Protein AF-A0A6I3XPP0-F1 (afdb_monomer_lite)

Radius of gyration: 38.53 Å; chains: 1; bounding box: 75×113×124 Å

Foldseek 3Di:
DDDDDDDDDPPDDPPDPPVVVVVVVVVVVPPDPPPPPVPQDADPLPAAKKAFADFQDFFPQFQDDPVRVVVQHRFIFGDDCAWTDRDPDIDGHFPRGKDFAQQAVVCCVPRVDGCPSVCADVRWIWTGGPQWIWIDRDSQWIFTQDSRITTIIGGPPVPPDDPPPCPPPPPDPDDDDDDDDDDDDDDDDDDDDDDDDDPDDDDDDDDDPPPDDDDDDDPPDDDDDDDDD

Organism: NCBI:txid321982

Sequence (229 aa):
MATASLQKSWARRWHAPARLLALAATLFLSLGKPALAGNEFRDRSVIGKWKLVSVLDLASIASLDEEDARTLLGKILTISEAAVQVDEETCGSPEFWAERIVPEPHIQEKLHASAERLRLPNPATMIELGCTDVYVRNPNQLVLLWGGVMFDAIRIVAAARHKQPLSGQKKPPAAKRPAAKAEPGKVQGDGRSSPAKARIRTPGYTGRKNTVPVAGSDRRKIRKNRPSK

pLDDT: mean 74.88, std 21.72, range [38.44, 98.44]

Structure (mmCIF, N/CA/C/O backbone):
data_AF-A0A6I3XPP0-F1
#
_entry.id   AF-A0A6I3XPP0-F1
#
loop_
_atom_site.group_PDB
_atom_site.id
_atom_site.type_symbol
_atom_site.label_atom_id
_atom_site.label_alt_id
_atom_site.label_comp_id
_atom_site.label_asym_id
_atom_site.label_entity_id
_atom_site.label_seq_id
_atom_site.pdbx_PDB_ins_code
_atom_site.Cartn_x
_atom_site.Cartn_y
_atom_site.Cartn_z
_atom_site.occupancy
_atom_site.B_iso_or_equiv
_atom_site.auth_seq_id
_atom_site.auth_comp_id
_atom_site.auth_asym_id
_atom_site.auth_atom_id
_atom_site.pdbx_PDB_model_num
ATOM 1 N N . MET A 1 1 ? 41.762 10.186 -98.795 1.00 38.44 1 MET A N 1
ATOM 2 C CA . MET A 1 1 ? 41.852 11.484 -98.092 1.00 38.44 1 MET A CA 1
ATOM 3 C C . MET A 1 1 ? 40.532 11.710 -97.374 1.00 38.44 1 MET A C 1
ATOM 5 O O . MET A 1 1 ? 39.531 11.533 -98.044 1.00 38.44 1 MET A O 1
ATOM 9 N N . ALA A 1 2 ? 40.596 12.039 -96.071 1.00 42.56 2 ALA A N 1
ATOM 10 C CA . ALA A 1 2 ? 39.635 12.794 -95.237 1.00 42.56 2 ALA A CA 1
ATOM 11 C C . ALA A 1 2 ? 38.128 12.409 -95.284 1.00 42.56 2 ALA A C 1
ATOM 13 O O . ALA A 1 2 ? 37.562 12.253 -96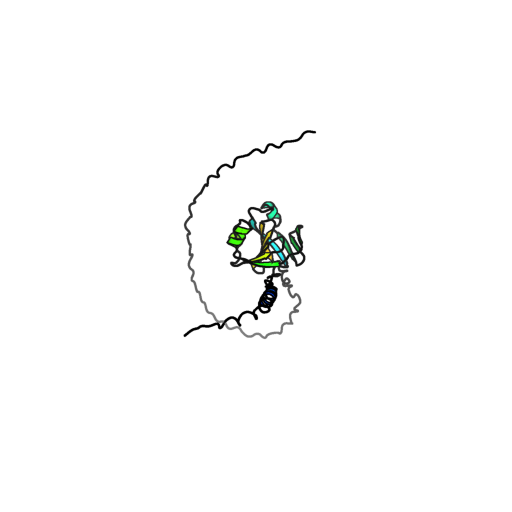.348 1.00 42.56 2 ALA A O 1
ATOM 14 N N . THR A 1 3 ? 37.335 12.294 -94.216 1.00 49.09 3 THR A N 1
ATOM 15 C CA . THR A 1 3 ? 37.434 12.610 -92.779 1.00 49.09 3 THR A CA 1
ATOM 16 C C . THR A 1 3 ? 36.113 12.161 -92.123 1.00 49.09 3 THR A C 1
ATOM 18 O O . THR A 1 3 ? 35.059 12.344 -92.719 1.00 49.09 3 THR A O 1
ATOM 21 N N . ALA A 1 4 ? 36.203 11.622 -90.902 1.00 49.09 4 ALA A N 1
ATOM 22 C CA . ALA A 1 4 ? 35.472 12.036 -89.688 1.00 49.09 4 ALA A CA 1
ATOM 23 C C . ALA A 1 4 ? 33.932 12.261 -89.764 1.00 49.09 4 ALA A C 1
ATOM 25 O O . ALA A 1 4 ? 33.444 13.130 -90.468 1.00 49.09 4 ALA A O 1
ATOM 26 N N . SER A 1 5 ? 33.124 11.423 -89.103 1.00 55.28 5 SER A N 1
ATOM 27 C CA . SER A 1 5 ? 32.631 11.581 -87.714 1.00 55.28 5 SER A CA 1
ATOM 28 C C . SER A 1 5 ? 31.421 12.525 -87.560 1.00 55.28 5 SER A C 1
ATOM 30 O O . SER A 1 5 ? 31.487 13.698 -87.888 1.00 55.28 5 SER A O 1
ATOM 32 N N . LEU A 1 6 ? 30.313 12.010 -87.008 1.00 51.91 6 LEU A N 1
ATOM 33 C CA . LEU A 1 6 ? 29.678 12.503 -85.771 1.00 51.91 6 LEU A CA 1
ATOM 34 C C . LEU A 1 6 ? 28.372 11.732 -85.504 1.00 51.91 6 LEU A C 1
ATOM 36 O O . LEU A 1 6 ? 27.277 12.108 -85.908 1.00 51.91 6 LEU A O 1
ATOM 40 N N . GLN A 1 7 ? 28.503 10.653 -84.741 1.00 57.62 7 GLN A N 1
ATOM 41 C CA . GLN A 1 7 ? 27.425 10.102 -83.929 1.00 57.62 7 GLN A CA 1
ATOM 42 C C . GLN A 1 7 ? 27.305 11.000 -82.690 1.00 57.62 7 GLN A C 1
ATOM 44 O O . GLN A 1 7 ? 28.225 11.023 -81.871 1.00 57.62 7 GLN A O 1
ATOM 49 N N . LYS A 1 8 ? 26.214 11.755 -82.521 1.00 52.34 8 LYS A N 1
ATOM 50 C CA . LYS A 1 8 ? 25.927 12.409 -81.235 1.00 52.34 8 LYS A CA 1
ATOM 51 C C . LYS A 1 8 ? 24.429 12.541 -80.967 1.00 52.34 8 LYS A C 1
ATOM 53 O O . LYS A 1 8 ? 23.652 12.995 -81.795 1.00 52.34 8 LYS A O 1
ATOM 58 N N . SER A 1 9 ? 24.105 12.170 -79.728 1.00 54.62 9 SER A N 1
ATOM 59 C CA . SER A 1 9 ? 22.969 12.603 -78.907 1.00 54.62 9 SER A CA 1
ATOM 60 C C . SER A 1 9 ? 21.555 12.167 -79.300 1.00 54.62 9 SER A C 1
ATOM 62 O O . SER A 1 9 ? 20.760 12.976 -79.758 1.00 54.62 9 SER A O 1
ATOM 64 N N . TRP A 1 10 ? 21.202 10.925 -78.951 1.00 52.16 10 TRP A N 1
ATOM 65 C CA . TRP A 1 10 ? 19.806 10.458 -78.819 1.00 52.16 10 TRP A CA 1
ATOM 66 C C . TRP A 1 10 ? 19.491 9.869 -77.431 1.00 52.16 10 TRP A C 1
ATOM 68 O O . TRP A 1 10 ? 18.570 9.081 -77.264 1.00 52.16 10 TRP A O 1
ATOM 78 N N . ALA A 1 11 ? 20.235 10.258 -76.395 1.00 55.75 11 ALA A N 1
ATOM 79 C CA . ALA A 1 11 ? 19.996 9.778 -75.036 1.00 55.75 11 ALA A CA 1
ATOM 80 C C . ALA A 1 11 ? 20.023 10.949 -74.060 1.00 55.75 11 ALA A C 1
ATOM 82 O O . ALA A 1 11 ? 21.070 11.255 -73.500 1.00 55.75 11 ALA A O 1
ATOM 83 N N . ARG A 1 12 ? 18.893 11.654 -73.920 1.00 55.78 12 ARG A N 1
ATOM 84 C CA . ARG A 1 12 ? 18.562 12.511 -72.763 1.00 55.78 12 ARG A CA 1
ATOM 85 C C . ARG A 1 12 ? 17.173 13.134 -72.953 1.00 55.78 12 ARG A C 1
ATOM 87 O O . ARG A 1 12 ? 17.054 14.312 -73.264 1.00 55.78 12 ARG A O 1
ATOM 94 N N . ARG A 1 13 ? 16.098 12.349 -72.811 1.00 53.06 13 ARG A N 1
ATOM 95 C CA . ARG A 1 13 ? 14.746 12.948 -72.754 1.00 53.06 13 ARG A CA 1
ATOM 96 C C . ARG A 1 13 ? 13.668 12.180 -71.979 1.00 53.06 13 ARG A C 1
ATOM 98 O O . ARG A 1 13 ? 12.517 12.583 -72.022 1.00 53.06 13 ARG A O 1
ATOM 105 N N . TRP A 1 14 ? 14.019 11.122 -71.240 1.00 52.16 14 TRP A N 1
ATOM 106 C CA . TRP A 1 14 ? 13.033 10.200 -70.644 1.00 52.16 14 TRP A CA 1
ATOM 107 C C . TRP A 1 14 ? 13.210 9.962 -69.130 1.00 52.16 14 TRP A C 1
ATOM 109 O O . TRP A 1 14 ? 12.953 8.872 -68.634 1.00 52.16 14 TRP A O 1
ATOM 119 N N . HIS A 1 15 ? 13.634 10.973 -68.361 1.00 50.00 15 HIS A N 1
ATOM 120 C CA . HIS A 1 15 ? 13.782 10.845 -66.896 1.00 50.00 15 HIS A CA 1
ATOM 121 C C . HIS A 1 15 ? 13.151 11.995 -66.093 1.00 50.00 15 HIS A C 1
ATOM 123 O O . HIS A 1 15 ? 13.643 12.331 -65.020 1.00 50.00 15 HIS A O 1
ATOM 129 N N . ALA A 1 16 ? 12.078 12.619 -66.589 1.00 51.25 16 ALA A N 1
ATOM 130 C CA . ALA A 1 16 ? 11.393 13.688 -65.851 1.00 51.25 16 ALA A CA 1
ATOM 131 C C . ALA A 1 16 ? 10.171 13.229 -65.018 1.00 51.25 16 ALA A C 1
ATOM 133 O O . ALA A 1 16 ? 10.065 13.681 -63.881 1.00 51.25 16 ALA A O 1
ATOM 134 N N . PRO A 1 17 ? 9.286 12.305 -65.457 1.00 49.00 17 PRO A N 1
ATOM 135 C CA . PRO A 1 17 ? 8.120 11.954 -64.634 1.00 49.00 17 PRO A CA 1
ATOM 136 C C . PRO A 1 17 ? 8.407 10.889 -63.556 1.00 49.00 17 PRO A C 1
ATOM 138 O O . PRO A 1 17 ? 7.684 10.803 -62.569 1.00 49.00 17 PRO A O 1
ATOM 141 N N . ALA A 1 18 ? 9.486 10.107 -63.685 1.00 48.56 18 ALA A N 1
ATOM 142 C CA . ALA A 1 18 ? 9.778 8.992 -62.772 1.00 48.56 18 ALA A CA 1
ATOM 143 C C . ALA A 1 18 ? 10.313 9.415 -61.387 1.00 48.56 18 ALA A C 1
ATOM 145 O O . ALA A 1 18 ? 10.280 8.624 -60.449 1.00 48.56 18 ALA A O 1
ATOM 146 N N . ARG A 1 19 ? 10.799 10.655 -61.229 1.00 50.44 19 ARG A N 1
ATOM 147 C CA . ARG A 1 19 ? 11.322 11.146 -59.939 1.00 50.44 19 ARG A CA 1
ATOM 148 C C . ARG A 1 19 ? 10.253 11.756 -59.027 1.00 50.44 19 ARG A C 1
ATOM 150 O O . ARG A 1 19 ? 10.458 11.782 -57.820 1.00 50.44 19 ARG A O 1
ATOM 157 N N . LEU A 1 20 ? 9.114 12.193 -59.571 1.00 48.00 20 LEU A N 1
ATOM 158 C CA . LEU A 1 20 ? 8.023 12.774 -58.775 1.00 48.00 20 LEU A CA 1
ATOM 159 C C . LEU A 1 20 ? 7.122 11.711 -58.124 1.00 48.00 20 LEU A C 1
ATOM 161 O O . LEU A 1 20 ? 6.638 11.928 -57.018 1.00 48.00 20 LEU A O 1
ATOM 165 N N . LEU A 1 21 ? 6.972 10.528 -58.730 1.00 49.94 21 LEU A N 1
ATOM 166 C CA . LEU A 1 21 ? 6.225 9.414 -58.121 1.00 49.94 21 LEU A CA 1
ATOM 167 C C . LEU A 1 21 ? 6.979 8.730 -56.965 1.00 49.94 21 LEU A C 1
ATOM 169 O O . LEU A 1 21 ? 6.351 8.213 -56.044 1.00 49.94 21 LEU A O 1
ATOM 173 N N . ALA A 1 22 ? 8.314 8.784 -56.957 1.00 49.59 22 ALA A N 1
ATOM 174 C CA . ALA A 1 22 ? 9.127 8.193 -55.890 1.00 49.59 22 ALA A CA 1
ATOM 175 C C . ALA A 1 22 ? 9.072 8.978 -54.560 1.00 49.59 22 ALA A C 1
ATOM 177 O O . ALA A 1 22 ? 9.313 8.398 -53.507 1.00 49.59 22 ALA A O 1
ATOM 178 N N . LEU A 1 23 ? 8.724 10.272 -54.590 1.00 50.94 23 LEU A N 1
ATOM 179 C CA . LEU A 1 23 ? 8.569 11.104 -53.386 1.00 50.94 23 LEU A CA 1
ATOM 180 C C . LEU A 1 23 ? 7.163 11.027 -52.765 1.00 50.94 23 LEU A C 1
ATOM 182 O O . LEU A 1 23 ? 7.010 11.293 -51.578 1.00 50.94 23 LEU A O 1
ATOM 186 N N . ALA A 1 24 ? 6.140 10.633 -53.531 1.00 51.38 24 ALA A N 1
ATOM 187 C CA . ALA A 1 24 ? 4.783 10.449 -53.006 1.00 51.38 24 ALA A CA 1
ATOM 188 C C . ALA A 1 24 ? 4.600 9.089 -52.303 1.00 51.38 24 ALA A C 1
ATOM 190 O O . ALA A 1 24 ? 3.853 8.987 -51.332 1.00 51.38 24 ALA A O 1
ATOM 191 N N . ALA A 1 25 ? 5.320 8.051 -52.744 1.00 51.22 25 ALA A N 1
ATOM 192 C CA . ALA A 1 25 ? 5.240 6.716 -52.146 1.00 51.22 25 ALA A CA 1
ATOM 193 C C . ALA A 1 25 ? 5.930 6.613 -50.769 1.00 51.22 25 ALA A C 1
ATOM 195 O O . ALA A 1 25 ? 5.549 5.776 -49.954 1.00 51.22 25 ALA A O 1
ATOM 196 N N . THR A 1 26 ? 6.905 7.475 -50.466 1.00 53.00 26 THR A N 1
ATOM 197 C CA . THR A 1 26 ? 7.580 7.499 -49.156 1.00 53.00 26 THR A CA 1
ATOM 198 C C . THR A 1 26 ? 6.791 8.235 -48.073 1.00 53.00 26 THR A C 1
ATOM 200 O O . THR A 1 26 ? 7.041 7.998 -46.893 1.00 53.00 26 THR A O 1
ATOM 203 N N . LEU A 1 27 ? 5.801 9.066 -48.428 1.00 52.41 27 LEU A N 1
ATOM 204 C CA . LEU A 1 27 ? 4.975 9.774 -47.442 1.00 52.41 27 LEU A CA 1
ATOM 205 C C . LEU A 1 27 ? 3.838 8.916 -46.857 1.00 52.41 27 LEU A C 1
ATOM 207 O O . LEU A 1 27 ? 3.329 9.237 -45.789 1.00 52.41 27 LEU A O 1
ATOM 211 N N . PHE A 1 28 ? 3.453 7.818 -47.517 1.00 51.28 28 PHE A N 1
ATOM 212 C CA . PHE A 1 28 ? 2.377 6.939 -47.036 1.00 51.28 28 PHE A CA 1
ATOM 213 C C . PHE A 1 28 ? 2.842 5.832 -46.077 1.00 51.28 28 PHE A C 1
ATOM 215 O O . PHE A 1 28 ? 2.010 5.247 -45.388 1.00 51.28 28 PHE A O 1
ATOM 222 N N . LEU A 1 29 ? 4.151 5.562 -45.965 1.00 51.50 29 LEU A N 1
ATOM 223 C CA . LEU A 1 29 ? 4.677 4.548 -45.035 1.00 51.50 29 LEU A CA 1
ATOM 224 C C . LEU A 1 29 ? 4.952 5.067 -43.609 1.00 51.50 29 LEU A C 1
ATOM 226 O O . LEU A 1 29 ? 5.319 4.278 -42.743 1.00 51.50 29 LEU A O 1
ATOM 230 N N . SER A 1 30 ? 4.762 6.358 -43.324 1.00 52.66 30 SER A N 1
ATOM 231 C CA . SER A 1 30 ? 5.048 6.942 -42.002 1.00 52.66 30 SER A CA 1
ATOM 232 C C . SER A 1 30 ? 3.837 7.055 -41.061 1.00 52.66 30 SER A C 1
ATOM 234 O O . SER A 1 30 ? 4.018 7.441 -39.907 1.00 52.66 30 SER A O 1
ATOM 236 N N . LEU A 1 31 ? 2.621 6.684 -41.492 1.00 58.44 31 LEU A N 1
ATOM 237 C CA . LEU A 1 31 ? 1.405 6.803 -40.662 1.00 58.44 31 LEU A CA 1
ATOM 238 C C . LEU A 1 31 ? 1.034 5.552 -39.847 1.00 58.44 31 LEU A C 1
ATOM 240 O O . 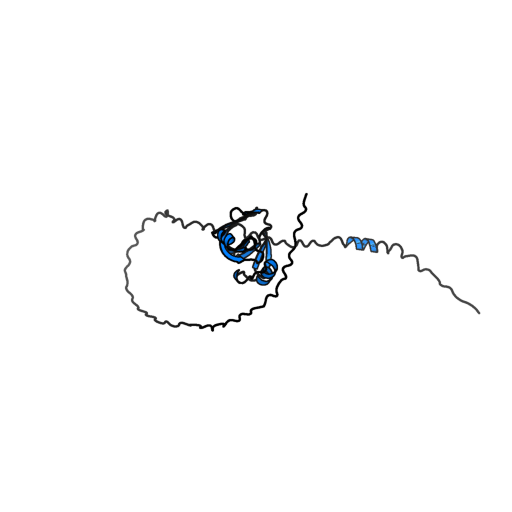LEU A 1 31 ? 0.092 5.594 -39.062 1.00 58.44 31 LEU A O 1
ATOM 244 N N . GLY A 1 32 ? 1.775 4.453 -39.971 1.00 58.56 32 GLY A N 1
ATOM 245 C CA . GLY A 1 32 ? 1.504 3.219 -39.233 1.00 58.56 32 GLY A CA 1
ATOM 246 C C . GLY A 1 32 ? 2.488 2.976 -38.096 1.00 58.56 32 GLY A C 1
ATOM 247 O O . GLY A 1 32 ? 3.167 1.956 -38.118 1.00 58.56 32 GLY A O 1
ATOM 248 N N . LYS A 1 33 ? 2.608 3.875 -37.107 1.00 66.06 33 LYS A N 1
ATOM 249 C CA . LYS A 1 33 ? 3.200 3.449 -35.828 1.00 66.06 33 LYS A CA 1
ATOM 250 C C . LYS A 1 33 ? 2.188 2.491 -35.198 1.00 66.06 33 LYS A C 1
ATOM 252 O O . LYS A 1 33 ? 1.098 2.964 -34.872 1.00 66.06 33 LYS A O 1
ATOM 257 N N . PRO A 1 34 ? 2.476 1.184 -35.038 1.00 60.44 34 PRO A N 1
ATOM 258 C CA . PRO A 1 34 ? 1.626 0.359 -34.205 1.00 60.44 34 PRO A CA 1
ATOM 259 C C . PRO A 1 34 ? 1.661 1.008 -32.826 1.00 60.44 34 PRO A C 1
ATOM 261 O O . PRO A 1 34 ? 2.709 1.063 -32.181 1.00 60.44 34 PRO A O 1
ATOM 264 N N . ALA A 1 35 ? 0.530 1.570 -32.406 1.00 61.66 35 ALA A N 1
ATOM 265 C CA . ALA A 1 35 ? 0.294 1.804 -31.003 1.00 61.66 35 ALA A CA 1
ATOM 266 C C . ALA A 1 35 ? 0.309 0.408 -30.383 1.00 61.66 35 ALA A C 1
ATOM 268 O O . ALA A 1 35 ? -0.692 -0.305 -30.387 1.00 61.66 35 ALA A O 1
ATOM 269 N N . LEU A 1 36 ? 1.488 -0.023 -29.935 1.00 59.00 36 LEU A N 1
ATOM 270 C CA . LEU A 1 36 ? 1.580 -1.003 -28.879 1.00 59.00 36 LEU A CA 1
ATOM 271 C C . LEU A 1 36 ? 0.847 -0.335 -27.724 1.00 59.00 36 LEU A C 1
ATOM 273 O O . LEU A 1 36 ? 1.425 0.466 -26.994 1.00 59.00 36 LEU A O 1
ATOM 277 N N . ALA A 1 37 ? -0.459 -0.585 -27.637 1.00 54.94 37 ALA A N 1
ATOM 278 C CA . ALA A 1 37 ? -1.173 -0.481 -26.390 1.00 54.94 37 ALA A CA 1
ATOM 279 C C . ALA A 1 37 ? -0.409 -1.428 -25.470 1.00 54.94 37 ALA A C 1
ATOM 281 O O . ALA A 1 37 ? -0.591 -2.646 -25.530 1.00 54.94 37 ALA A O 1
ATOM 282 N N . GLY A 1 38 ? 0.569 -0.873 -24.746 1.00 54.94 38 GLY A N 1
ATOM 283 C CA . GLY A 1 38 ? 1.199 -1.554 -23.635 1.00 54.94 38 GLY A CA 1
ATOM 284 C C . GLY A 1 38 ? 0.033 -2.046 -22.813 1.00 54.94 38 GLY A C 1
ATOM 285 O O . GLY A 1 38 ? -0.818 -1.245 -22.437 1.00 54.94 38 GLY A O 1
ATOM 286 N N . ASN A 1 39 ? -0.104 -3.365 -22.728 1.00 56.84 39 ASN A N 1
ATOM 287 C CA . ASN A 1 39 ? -1.247 -3.984 -22.093 1.00 56.84 39 ASN A CA 1
ATOM 288 C C . ASN A 1 39 ? -1.185 -3.532 -20.636 1.00 56.84 39 ASN A C 1
ATOM 290 O O . ASN A 1 39 ? -0.355 -4.035 -19.881 1.00 56.84 39 ASN A O 1
ATOM 294 N N . GLU A 1 40 ? -1.948 -2.486 -20.317 1.00 67.88 40 GLU A N 1
ATOM 295 C CA . GLU A 1 40 ? -1.926 -1.817 -19.031 1.00 67.88 40 GLU A CA 1
ATOM 296 C C . GLU A 1 40 ? -2.305 -2.862 -17.993 1.00 67.88 40 GLU A C 1
ATOM 298 O O . GLU A 1 40 ? -3.469 -3.266 -17.908 1.00 67.88 40 GLU A O 1
ATOM 303 N N . PHE A 1 41 ? -1.316 -3.401 -17.278 1.00 86.56 41 PHE A N 1
ATOM 304 C CA . PHE A 1 41 ? -1.580 -4.485 -16.352 1.00 86.56 41 PHE A CA 1
ATOM 305 C C . PHE A 1 41 ? -2.288 -3.877 -15.150 1.00 86.56 41 PHE A C 1
ATOM 307 O O . PHE A 1 41 ? -1.672 -3.206 -14.329 1.00 86.56 41 PHE A O 1
ATOM 314 N N . ARG A 1 42 ? -3.608 -4.061 -15.085 1.00 92.75 42 ARG A N 1
ATOM 315 C CA . ARG A 1 42 ? -4.423 -3.612 -13.959 1.00 92.75 42 ARG A CA 1
ATOM 316 C C . ARG A 1 42 ? -4.716 -4.776 -13.032 1.00 92.75 42 ARG A C 1
ATOM 318 O O . ARG A 1 42 ? -5.283 -5.779 -13.467 1.00 92.75 42 ARG A O 1
ATOM 325 N N . ASP A 1 43 ? -4.387 -4.630 -11.753 1.00 94.50 43 ASP A N 1
ATOM 326 C CA . ASP A 1 43 ? -4.619 -5.663 -10.743 1.00 94.50 43 ASP A CA 1
ATOM 327 C C . ASP A 1 43 ? -5.607 -5.182 -9.671 1.00 94.50 43 ASP A C 1
ATOM 329 O O . ASP A 1 43 ? -5.299 -4.370 -8.801 1.00 94.50 43 ASP A O 1
ATOM 333 N N . ARG A 1 44 ? -6.827 -5.726 -9.726 1.00 96.31 44 ARG A N 1
ATOM 334 C CA . ARG A 1 44 ? -7.909 -5.439 -8.770 1.00 96.31 44 ARG A CA 1
ATOM 335 C C . ARG A 1 44 ? -7.941 -6.402 -7.580 1.00 96.31 44 ARG A C 1
ATOM 337 O O . ARG A 1 44 ? -8.860 -6.333 -6.763 1.00 96.31 44 ARG A O 1
ATOM 344 N N . SER A 1 45 ? -6.966 -7.302 -7.441 1.00 95.88 45 SER A N 1
ATOM 345 C CA . SER A 1 45 ? -6.929 -8.291 -6.353 1.00 95.88 45 SER A CA 1
ATOM 346 C C . SER A 1 45 ? -6.849 -7.656 -4.961 1.00 95.88 45 SER A C 1
ATOM 348 O O . SER A 1 45 ? -7.245 -8.281 -3.975 1.00 95.88 45 SER A O 1
ATOM 350 N N . VAL A 1 46 ? -6.401 -6.403 -4.862 1.00 97.00 46 VAL A N 1
ATOM 351 C CA . VAL A 1 46 ? -6.296 -5.647 -3.604 1.00 97.00 46 VAL A CA 1
ATOM 352 C C . VAL A 1 46 ? -7.602 -5.015 -3.127 1.00 97.00 46 VAL A C 1
ATOM 354 O O . VAL A 1 46 ? -7.669 -4.560 -1.985 1.00 97.00 46 VAL A O 1
ATOM 357 N N . ILE A 1 47 ? -8.666 -5.047 -3.937 1.00 97.56 47 ILE A N 1
ATOM 358 C CA . ILE A 1 47 ? -9.994 -4.591 -3.516 1.00 97.56 47 ILE A CA 1
ATOM 359 C C . ILE A 1 47 ? -10.453 -5.395 -2.290 1.00 97.56 47 ILE A C 1
ATOM 361 O O . ILE A 1 47 ? -10.333 -6.626 -2.225 1.00 97.56 47 ILE A O 1
ATOM 365 N N . GLY A 1 48 ? -10.970 -4.687 -1.288 1.00 96.88 48 GLY A N 1
ATOM 366 C CA . GLY A 1 48 ? -11.451 -5.268 -0.043 1.00 96.88 48 GLY A CA 1
ATOM 367 C C . GLY A 1 48 ? -11.165 -4.408 1.182 1.00 96.88 48 GLY A C 1
ATOM 368 O O . GLY A 1 48 ? -10.791 -3.240 1.091 1.00 96.88 48 GLY A O 1
ATOM 369 N N . LYS A 1 49 ? -11.367 -5.018 2.351 1.00 97.75 49 LYS A N 1
ATOM 370 C CA . LYS A 1 49 ? -11.099 -4.407 3.653 1.00 97.75 49 LYS A CA 1
ATOM 371 C C . LYS A 1 49 ? -9.855 -5.020 4.276 1.00 97.75 49 LYS A C 1
ATOM 373 O O . LYS A 1 49 ? -9.704 -6.245 4.297 1.00 97.75 49 LYS A O 1
ATOM 378 N N . TRP A 1 50 ? -9.016 -4.167 4.834 1.00 98.25 50 TRP A N 1
ATOM 379 C CA . TRP A 1 50 ? -7.717 -4.513 5.384 1.00 98.25 50 TRP A CA 1
ATOM 380 C C . TRP A 1 50 ? -7.552 -3.842 6.739 1.00 98.25 50 TRP A C 1
ATOM 382 O O . TRP A 1 50 ? -7.892 -2.677 6.904 1.00 98.25 50 TRP A O 1
ATOM 392 N N . LYS A 1 51 ? -7.047 -4.571 7.727 1.00 98.19 51 LYS A N 1
ATOM 393 C CA . LYS A 1 51 ? -6.733 -4.023 9.044 1.00 98.19 51 LYS A CA 1
ATOM 394 C C . LYS A 1 51 ? -5.259 -3.652 9.089 1.00 98.19 51 LYS A C 1
ATOM 396 O O . LYS A 1 51 ? -4.426 -4.517 8.823 1.00 98.19 51 LYS A O 1
ATOM 401 N N . LEU A 1 52 ? -4.949 -2.416 9.463 1.00 98.38 52 LEU A N 1
ATOM 402 C CA . LEU A 1 52 ? -3.570 -1.980 9.692 1.00 98.38 52 LEU A CA 1
ATOM 403 C C . LEU A 1 52 ? -3.078 -2.569 11.019 1.00 98.38 52 LEU A C 1
ATOM 405 O O . LEU A 1 52 ? -3.742 -2.404 12.044 1.00 98.38 52 LEU A O 1
ATOM 409 N N . VAL A 1 53 ? -1.968 -3.310 11.015 1.00 98.06 53 VAL A N 1
ATOM 410 C CA . VAL A 1 53 ? -1.513 -4.068 12.200 1.00 98.06 53 VAL A CA 1
ATOM 411 C C . VAL A 1 53 ? -0.201 -3.575 12.792 1.00 98.06 53 VAL A C 1
ATOM 413 O O . VAL A 1 53 ? -0.026 -3.661 14.005 1.00 98.06 53 VAL A O 1
ATOM 416 N N . SER A 1 54 ? 0.706 -3.042 11.977 1.00 97.94 54 SER A N 1
ATOM 417 C CA . SER A 1 54 ? 1.971 -2.482 12.451 1.00 97.94 54 SER A CA 1
ATOM 418 C C . SER A 1 54 ? 2.543 -1.463 11.471 1.00 97.94 54 SER A C 1
ATOM 420 O O . SER A 1 54 ? 2.252 -1.504 10.277 1.00 97.94 54 SER A O 1
ATOM 422 N N . VAL A 1 55 ? 3.388 -0.572 11.990 1.00 97.50 55 VAL A N 1
ATOM 423 C CA . VAL A 1 55 ? 4.274 0.278 11.188 1.00 97.50 55 VAL A CA 1
ATOM 424 C C . VAL A 1 55 ? 5.554 -0.510 10.916 1.00 97.50 55 VAL A C 1
ATOM 426 O O . VAL A 1 55 ? 6.173 -1.038 11.844 1.00 97.50 55 VAL A O 1
ATOM 429 N N . LEU A 1 56 ? 5.924 -0.641 9.647 1.00 97.00 56 LEU A N 1
ATOM 430 C CA . LEU A 1 56 ? 7.103 -1.390 9.219 1.00 97.00 56 LEU A CA 1
ATOM 431 C C . LEU A 1 56 ? 8.317 -0.480 9.076 1.00 97.00 56 LEU A C 1
ATOM 433 O O . LEU A 1 56 ? 9.394 -0.841 9.559 1.00 97.00 56 LEU A O 1
ATOM 437 N N . ASP A 1 57 ? 8.125 0.667 8.427 1.00 95.12 57 ASP A N 1
ATOM 438 C CA . ASP A 1 57 ? 9.160 1.671 8.201 1.00 95.12 57 ASP A CA 1
ATOM 439 C C . ASP A 1 57 ? 8.544 3.038 7.842 1.00 95.12 57 ASP A C 1
ATOM 441 O O . ASP A 1 57 ? 7.341 3.134 7.569 1.00 95.12 57 ASP A O 1
ATOM 445 N N . LEU A 1 58 ? 9.366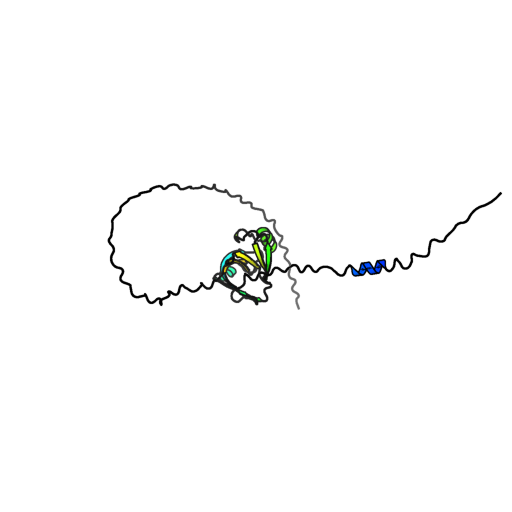 4.087 7.866 1.00 94.56 58 LEU A N 1
ATOM 446 C CA . LEU A 1 58 ? 8.995 5.451 7.486 1.00 94.56 58 LEU A CA 1
ATOM 447 C C . LEU A 1 58 ? 9.925 5.945 6.374 1.00 94.56 58 LEU A C 1
ATOM 449 O O . LEU A 1 58 ? 11.147 5.849 6.483 1.00 94.56 58 LEU A O 1
ATOM 453 N N . ALA A 1 59 ? 9.351 6.521 5.319 1.00 92.25 59 ALA A N 1
ATOM 454 C CA . ALA A 1 59 ? 10.123 7.238 4.315 1.00 92.25 59 ALA A CA 1
ATOM 455 C C . ALA A 1 59 ? 10.779 8.476 4.942 1.00 92.25 59 ALA A C 1
ATOM 457 O O . ALA A 1 59 ? 10.207 9.131 5.815 1.00 92.25 59 ALA A O 1
ATOM 458 N N . SER A 1 60 ? 11.955 8.860 4.448 1.00 87.25 60 SER A N 1
ATOM 459 C CA . SER A 1 60 ? 12.653 10.056 4.947 1.00 87.25 60 SER A CA 1
ATOM 460 C C . SER A 1 60 ? 11.888 11.362 4.687 1.00 87.25 60 SER A C 1
ATOM 462 O O . SER A 1 60 ? 12.117 12.360 5.365 1.00 87.25 60 SER A O 1
ATOM 464 N N . ILE A 1 61 ? 10.971 11.337 3.717 1.00 83.31 61 ILE A N 1
ATOM 465 C CA . ILE A 1 61 ? 10.092 12.441 3.311 1.00 83.31 61 ILE A CA 1
ATOM 466 C C . ILE A 1 61 ? 8.639 12.238 3.774 1.00 83.31 61 ILE A C 1
ATOM 468 O O . ILE A 1 61 ? 7.715 12.783 3.169 1.00 83.31 61 ILE A O 1
ATOM 472 N N . ALA A 1 62 ? 8.414 11.412 4.801 1.00 89.06 62 ALA A N 1
ATOM 473 C CA . ALA A 1 62 ? 7.073 11.149 5.304 1.00 89.06 62 ALA A CA 1
ATOM 474 C C . ALA A 1 62 ? 6.393 12.430 5.808 1.00 89.06 62 ALA A C 1
ATOM 476 O O . ALA A 1 62 ? 7.006 13.270 6.464 1.00 89.06 62 ALA A O 1
ATOM 477 N N . SER A 1 63 ? 5.111 12.575 5.467 1.00 87.94 63 SER A N 1
ATOM 478 C CA . SER A 1 63 ? 4.265 13.667 5.963 1.00 87.94 63 SER A CA 1
ATOM 479 C C . SER A 1 63 ? 3.667 13.341 7.331 1.00 87.94 63 SER A C 1
ATOM 481 O O . SER A 1 63 ? 3.368 14.257 8.087 1.00 87.94 63 SER A O 1
ATOM 483 N N . LEU A 1 64 ? 3.510 12.048 7.635 1.00 90.38 64 LEU A N 1
ATOM 484 C CA . LEU A 1 64 ? 3.126 11.553 8.953 1.00 90.38 64 LEU A CA 1
ATOM 485 C C . LEU A 1 64 ? 4.375 11.220 9.767 1.00 90.38 64 LEU A C 1
ATOM 487 O O . LEU A 1 64 ? 5.309 10.596 9.254 1.00 90.38 64 LEU A O 1
ATOM 491 N N . ASP A 1 65 ? 4.364 11.587 11.044 1.00 93.31 65 ASP A N 1
ATOM 492 C CA . ASP A 1 65 ? 5.354 11.101 11.995 1.00 93.31 65 ASP A CA 1
ATOM 493 C C . ASP A 1 65 ? 4.961 9.728 12.574 1.00 93.31 65 ASP A C 1
ATOM 495 O O . ASP A 1 65 ? 3.917 9.147 12.260 1.00 93.31 65 ASP A O 1
ATOM 499 N N . GLU A 1 66 ? 5.844 9.151 13.392 1.00 93.38 66 GLU A N 1
ATOM 500 C CA . GLU A 1 66 ? 5.611 7.827 13.971 1.00 93.38 66 GLU A CA 1
ATOM 501 C C . GLU A 1 66 ? 4.445 7.817 14.978 1.00 93.38 66 GLU A C 1
ATOM 503 O O . GLU A 1 66 ? 3.778 6.790 15.132 1.00 93.38 66 GLU A O 1
ATOM 508 N N . GLU A 1 67 ? 4.189 8.928 15.671 1.00 95.00 67 GLU A N 1
ATOM 509 C CA . GLU A 1 67 ? 3.119 9.023 16.667 1.00 95.00 67 GLU A CA 1
ATOM 510 C C . GLU A 1 67 ? 1.756 9.043 15.975 1.00 95.00 67 GLU A C 1
ATOM 512 O O . GLU A 1 67 ? 0.905 8.203 16.287 1.00 95.00 67 GLU A O 1
ATOM 517 N N . ASP A 1 68 ? 1.600 9.891 14.959 1.00 95.25 68 ASP A N 1
ATOM 518 C CA . ASP A 1 68 ? 0.412 9.970 14.113 1.00 95.25 68 ASP A CA 1
ATOM 519 C C . ASP A 1 68 ? 0.163 8.642 13.394 1.00 95.25 68 ASP A C 1
ATOM 521 O O . ASP A 1 68 ? -0.950 8.110 13.419 1.00 95.25 68 ASP A O 1
ATOM 525 N N . ALA A 1 69 ? 1.208 8.021 12.839 1.00 96.00 69 ALA A N 1
ATOM 526 C CA . ALA A 1 69 ? 1.097 6.717 12.192 1.00 96.00 69 ALA A CA 1
ATOM 527 C C . ALA A 1 69 ? 0.562 5.631 13.135 1.00 96.00 69 ALA A C 1
ATOM 529 O O . ALA A 1 69 ? -0.241 4.783 12.736 1.00 96.00 69 ALA A O 1
ATOM 530 N N . ARG A 1 70 ? 0.978 5.639 14.407 1.00 97.00 70 ARG A N 1
ATOM 531 C CA . ARG A 1 70 ? 0.503 4.662 15.397 1.00 97.00 70 ARG A CA 1
ATOM 532 C C . ARG A 1 70 ? -0.988 4.810 15.690 1.00 97.00 70 ARG A C 1
ATOM 534 O O . ARG A 1 70 ? -1.621 3.802 16.005 1.00 97.00 70 ARG A O 1
ATOM 541 N N . THR A 1 71 ? -1.567 6.002 15.541 1.00 96.94 71 THR A N 1
ATOM 542 C CA . THR A 1 71 ? -3.017 6.214 15.717 1.00 96.94 71 THR A CA 1
ATOM 543 C C . THR A 1 71 ? -3.858 5.501 14.651 1.00 96.94 71 THR A C 1
ATOM 545 O O . THR A 1 71 ? -5.009 5.140 14.907 1.00 96.94 71 THR A O 1
ATOM 548 N N . LEU A 1 72 ? -3.266 5.220 13.483 1.00 96.94 72 LEU A N 1
ATOM 549 C CA . LEU A 1 72 ? -3.911 4.490 12.389 1.00 96.94 72 LEU A CA 1
ATOM 550 C C . LEU A 1 72 ? -3.915 2.969 12.608 1.00 96.94 72 LEU A C 1
ATOM 552 O O . LEU A 1 72 ? -4.634 2.237 11.922 1.00 96.94 72 LEU A O 1
ATOM 556 N N . LEU A 1 73 ? -3.148 2.450 13.571 1.00 98.06 73 LEU A N 1
ATOM 557 C CA . LEU A 1 73 ? -3.124 1.016 13.845 1.00 98.06 73 LEU A CA 1
ATOM 558 C C . LEU A 1 73 ? -4.481 0.527 14.361 1.00 98.06 73 LEU A C 1
ATOM 560 O O . LEU A 1 73 ? -5.127 1.122 15.219 1.00 98.06 73 LEU A O 1
ATOM 564 N N . GLY A 1 74 ? -4.926 -0.605 13.824 1.00 97.00 74 GLY A N 1
ATOM 565 C CA . GLY A 1 74 ? -6.235 -1.184 14.098 1.00 97.00 74 GLY A CA 1
ATOM 566 C C . GLY A 1 74 ? -7.377 -0.599 13.266 1.00 97.00 74 GLY A C 1
ATOM 567 O O . GLY A 1 74 ? -8.432 -1.239 13.215 1.00 97.00 74 GLY A O 1
ATOM 568 N N . LYS A 1 75 ? -7.171 0.537 12.584 1.00 97.69 75 LYS A N 1
ATOM 569 C CA . LYS A 1 75 ? -8.133 1.108 11.635 1.00 97.69 75 LYS A CA 1
ATOM 570 C C . LYS A 1 75 ? -8.274 0.222 10.398 1.00 97.69 75 LYS A C 1
ATOM 572 O O . LYS A 1 75 ? -7.440 -0.648 10.115 1.00 97.69 75 LYS A O 1
ATOM 577 N N . ILE A 1 76 ? -9.377 0.433 9.682 1.00 97.69 76 ILE A N 1
ATOM 578 C CA . ILE A 1 76 ? -9.704 -0.323 8.478 1.00 97.69 76 ILE A CA 1
ATOM 579 C C . ILE A 1 76 ? -9.392 0.514 7.246 1.00 97.69 76 ILE A C 1
ATOM 581 O O . ILE A 1 76 ? -10.049 1.518 6.991 1.00 97.69 76 ILE A O 1
ATOM 585 N N . LEU A 1 77 ? -8.432 0.036 6.464 1.00 97.94 77 LEU A N 1
ATOM 586 C CA . LEU A 1 77 ? -8.227 0.438 5.083 1.00 97.94 77 LEU A CA 1
ATOM 587 C C . LEU A 1 77 ? -9.307 -0.227 4.220 1.00 97.94 77 LEU A C 1
ATOM 589 O O . LEU A 1 77 ? -9.435 -1.455 4.202 1.00 97.94 77 LEU A O 1
ATOM 593 N N . THR A 1 78 ? -10.066 0.570 3.477 1.00 97.88 78 THR A N 1
ATOM 594 C CA . THR A 1 78 ? -11.016 0.085 2.471 1.00 97.88 78 THR A CA 1
ATOM 595 C C . THR A 1 78 ? -10.519 0.476 1.090 1.00 97.88 78 THR A C 1
ATOM 597 O O . THR A 1 78 ? -10.406 1.658 0.790 1.00 97.88 78 THR A O 1
ATOM 600 N N . ILE A 1 79 ? -10.242 -0.517 0.246 1.00 97.94 79 ILE A N 1
ATOM 601 C CA . ILE A 1 79 ? -9.898 -0.327 -1.166 1.00 97.94 79 ILE A CA 1
ATOM 602 C C . ILE A 1 79 ? -11.107 -0.769 -1.986 1.00 97.94 79 ILE A C 1
ATOM 604 O O . ILE A 1 79 ? -11.542 -1.920 -1.893 1.00 97.94 79 ILE A O 1
ATOM 608 N N . SER A 1 80 ? -11.654 0.139 -2.781 1.00 97.44 80 SER A N 1
ATOM 609 C CA . SER A 1 80 ? -12.794 -0.091 -3.672 1.00 97.44 80 SER A CA 1
ATOM 610 C C . SER A 1 80 ? -12.500 0.473 -5.058 1.00 97.44 80 SER A C 1
ATOM 612 O O . SER A 1 80 ? -11.522 1.187 -5.229 1.00 97.44 80 SER A O 1
ATOM 614 N N . GLU A 1 81 ? -13.352 0.197 -6.045 1.00 96.56 81 GLU A N 1
ATOM 615 C CA . GLU A 1 81 ? -13.188 0.785 -7.385 1.00 96.56 81 GLU A CA 1
ATOM 616 C C . GLU A 1 81 ? -13.348 2.312 -7.398 1.00 96.56 81 GLU A C 1
ATOM 618 O O . GLU A 1 81 ? -12.820 2.972 -8.284 1.00 96.56 81 GLU A O 1
ATOM 623 N N . ALA A 1 82 ? -14.071 2.872 -6.425 1.00 96.81 82 ALA A N 1
ATOM 624 C CA . ALA A 1 82 ? -14.351 4.303 -6.362 1.00 96.81 82 ALA A CA 1
ATOM 625 C C . ALA A 1 82 ? -13.321 5.075 -5.528 1.00 96.81 82 ALA A C 1
ATOM 627 O O . ALA A 1 82 ? -13.032 6.234 -5.826 1.00 96.81 82 ALA A O 1
ATOM 628 N N . ALA A 1 83 ? -12.802 4.452 -4.469 1.00 97.38 83 ALA A N 1
ATOM 629 C CA . ALA A 1 83 ? -11.952 5.124 -3.500 1.00 97.38 83 ALA A CA 1
ATOM 630 C C . ALA A 1 83 ? -11.093 4.164 -2.667 1.00 97.38 83 ALA A C 1
ATOM 632 O O . ALA A 1 83 ? -11.455 3.001 -2.441 1.00 97.38 83 ALA A O 1
ATOM 633 N N . VAL A 1 84 ? -9.999 4.713 -2.148 1.00 97.75 84 VAL A N 1
ATOM 634 C CA . VAL A 1 84 ? -9.176 4.188 -1.061 1.00 97.75 84 VAL A CA 1
ATOM 635 C C . VAL A 1 84 ? -9.427 5.041 0.177 1.00 97.75 84 VAL A C 1
ATOM 637 O O . VAL A 1 84 ? -9.303 6.260 0.119 1.00 97.75 84 VAL A O 1
ATOM 640 N N . GLN A 1 85 ? -9.779 4.416 1.294 1.00 97.50 85 GLN A N 1
ATOM 641 C CA . GLN A 1 85 ? -10.118 5.126 2.525 1.00 97.50 85 GLN A CA 1
ATOM 642 C C . GLN A 1 85 ? -9.394 4.525 3.724 1.00 97.50 85 GLN A C 1
ATOM 644 O O . GLN A 1 85 ? -9.425 3.306 3.916 1.00 97.50 85 GLN A O 1
ATOM 649 N N . VAL A 1 86 ? -8.811 5.386 4.554 1.00 95.81 86 VAL A N 1
ATOM 650 C CA . VAL A 1 86 ? -8.282 5.055 5.879 1.00 95.81 86 VAL A CA 1
ATOM 651 C C . VAL A 1 86 ? -8.892 6.039 6.868 1.00 95.81 86 VAL A C 1
ATOM 653 O O . VAL A 1 86 ? -8.615 7.230 6.816 1.00 95.81 86 VAL A O 1
ATOM 656 N N . ASP A 1 87 ? -9.727 5.534 7.774 1.00 91.75 87 ASP A N 1
ATOM 657 C CA . ASP A 1 87 ? -10.448 6.376 8.738 1.00 91.75 87 ASP A CA 1
ATOM 658 C C . ASP A 1 87 ? -11.289 7.469 8.036 1.00 91.75 87 ASP A C 1
ATOM 660 O O . ASP A 1 87 ? -12.167 7.139 7.232 1.00 91.75 87 ASP A O 1
ATOM 664 N N . GLU A 1 88 ? -11.041 8.749 8.319 1.00 91.81 88 GLU A N 1
ATOM 665 C CA . GLU A 1 88 ? -11.727 9.891 7.695 1.00 91.81 88 GLU A CA 1
ATOM 666 C C . GLU A 1 88 ? -11.069 10.337 6.377 1.00 91.81 88 GLU A C 1
ATOM 668 O O . GLU A 1 88 ? -11.689 11.040 5.576 1.00 91.81 88 GLU A O 1
ATOM 673 N N . GLU A 1 89 ? -9.841 9.893 6.099 1.00 93.38 89 GLU A N 1
ATOM 674 C CA . GLU A 1 89 ? -9.111 10.269 4.894 1.00 93.38 89 GLU A CA 1
ATOM 675 C C . GLU A 1 89 ? -9.530 9.398 3.710 1.00 93.38 89 GLU A C 1
ATOM 677 O O . GLU A 1 89 ? -9.464 8.166 3.747 1.00 93.38 89 GLU A O 1
ATOM 682 N N . THR A 1 90 ? -9.966 10.051 2.634 1.00 95.56 90 THR A N 1
ATOM 683 C CA . THR A 1 90 ? -10.450 9.387 1.423 1.00 95.56 90 THR A CA 1
ATOM 684 C C . THR A 1 90 ? -9.707 9.895 0.201 1.00 95.56 90 THR A C 1
ATOM 686 O O . THR A 1 90 ? -9.590 11.096 -0.031 1.00 95.56 90 THR A O 1
ATOM 689 N N . CYS A 1 91 ? -9.270 8.954 -0.619 1.00 93.31 91 CYS A N 1
ATOM 690 C CA . CYS A 1 91 ? -8.644 9.171 -1.905 1.00 93.31 91 CYS A CA 1
ATOM 691 C C . CYS A 1 91 ? -9.515 8.556 -3.000 1.00 93.31 91 CYS A C 1
ATOM 693 O O . CYS A 1 91 ? -9.810 7.363 -2.971 1.00 93.31 91 CYS A O 1
ATOM 695 N N . GLY A 1 92 ? -9.979 9.380 -3.937 1.00 94.19 92 GLY A N 1
ATOM 696 C CA . GLY A 1 92 ? -10.852 8.939 -5.025 1.00 94.19 92 GLY A CA 1
ATOM 697 C C . GLY A 1 92 ? -10.089 8.391 -6.230 1.00 94.19 92 GLY A C 1
ATOM 698 O O . GLY A 1 92 ? -8.912 8.682 -6.415 1.00 94.19 92 GLY A O 1
ATOM 699 N N . SER A 1 93 ? -10.809 7.659 -7.081 1.00 93.38 93 SER A N 1
ATOM 700 C CA . SER A 1 93 ? -10.381 7.252 -8.430 1.00 93.38 93 SER A CA 1
ATOM 701 C C . SER A 1 93 ? -9.087 6.417 -8.501 1.00 93.38 93 SER A C 1
ATOM 703 O O . SER A 1 93 ? -8.156 6.802 -9.207 1.00 93.38 93 SER A O 1
ATOM 705 N N . PRO A 1 94 ? -9.011 5.256 -7.823 1.00 95.69 94 PRO A N 1
ATOM 706 C CA . PRO A 1 94 ? -7.850 4.376 -7.926 1.00 95.69 94 PRO A CA 1
ATOM 707 C C . PRO A 1 94 ? -7.679 3.795 -9.338 1.00 95.69 94 PRO A C 1
ATOM 709 O O . PRO A 1 94 ? -8.620 3.269 -9.936 1.00 95.69 94 PRO A O 1
ATOM 712 N N . GLU A 1 95 ? -6.452 3.847 -9.858 1.00 94.50 95 GLU A N 1
ATOM 713 C CA . GLU A 1 95 ? -6.134 3.412 -11.228 1.00 94.50 95 GLU A CA 1
ATOM 714 C C . GLU A 1 95 ? -5.870 1.902 -11.339 1.00 94.50 95 GLU A C 1
ATOM 716 O O . GLU A 1 95 ? -6.149 1.293 -12.380 1.00 94.50 95 GLU A O 1
ATOM 721 N N . PHE A 1 96 ? -5.405 1.292 -10.241 1.00 96.44 96 PHE A N 1
ATOM 722 C CA . PHE A 1 96 ? -5.004 -0.115 -10.135 1.00 96.44 96 PHE A CA 1
ATOM 723 C C . PHE A 1 96 ? -3.882 -0.511 -11.099 1.00 96.44 96 PHE A C 1
ATOM 725 O O . PHE A 1 96 ? -3.817 -1.674 -11.500 1.00 96.44 96 PHE A O 1
ATOM 732 N N . TRP A 1 97 ? -3.011 0.427 -11.480 1.00 96.12 97 TRP A N 1
ATOM 733 C CA . TRP A 1 97 ? -1.836 0.121 -12.292 1.00 96.12 97 TRP A CA 1
ATOM 734 C C . TRP A 1 97 ? -0.910 -0.814 -11.524 1.00 96.12 97 TRP A C 1
ATOM 736 O O . TRP A 1 97 ? -0.596 -0.543 -10.371 1.00 96.12 97 TRP A O 1
ATOM 746 N N . ALA A 1 98 ? -0.490 -1.918 -12.130 1.00 96.62 98 ALA A N 1
ATOM 747 C CA . ALA A 1 98 ? 0.290 -2.936 -11.454 1.00 96.62 98 ALA A CA 1
ATOM 748 C C . ALA A 1 98 ? 1.595 -3.244 -12.192 1.00 96.62 98 ALA A C 1
ATOM 750 O O . ALA A 1 98 ? 1.636 -3.411 -13.410 1.00 96.62 98 ALA A O 1
ATOM 751 N N . GLU A 1 99 ? 2.669 -3.381 -11.420 1.00 96.06 99 GLU A N 1
ATOM 752 C CA . GLU A 1 99 ? 4.016 -3.618 -11.926 1.00 96.06 99 GLU A CA 1
ATOM 753 C C . GLU A 1 99 ? 4.755 -4.655 -11.071 1.00 96.06 99 GLU A C 1
ATOM 755 O O . GLU A 1 99 ? 4.552 -4.770 -9.859 1.00 96.06 99 GLU A O 1
ATOM 760 N N . ARG A 1 100 ? 5.632 -5.438 -11.708 1.00 97.06 100 ARG A N 1
ATOM 761 C CA . ARG A 1 100 ? 6.539 -6.366 -11.024 1.00 97.06 100 ARG A CA 1
ATOM 762 C C . ARG A 1 100 ? 7.868 -5.665 -10.778 1.00 97.06 100 ARG A C 1
ATOM 764 O O . ARG A 1 100 ? 8.607 -5.417 -11.724 1.00 97.06 100 ARG A O 1
ATOM 771 N N . ILE A 1 101 ? 8.184 -5.403 -9.515 1.00 97.06 101 ILE A N 1
ATOM 772 C CA . ILE A 1 101 ? 9.367 -4.639 -9.108 1.00 97.06 101 ILE A CA 1
ATOM 773 C C . ILE A 1 101 ? 10.322 -5.484 -8.264 1.00 97.06 101 ILE A C 1
ATOM 775 O O . ILE A 1 101 ? 9.925 -6.451 -7.606 1.00 97.06 101 ILE A O 1
ATOM 779 N N . VAL A 1 102 ? 11.602 -5.110 -8.271 1.00 97.88 102 VAL A N 1
ATOM 780 C CA . VAL A 1 102 ? 12.594 -5.614 -7.312 1.00 97.88 102 VAL A CA 1
ATOM 781 C C . VAL A 1 102 ? 12.553 -4.687 -6.087 1.00 97.88 102 VAL A C 1
ATOM 783 O O . VAL A 1 102 ? 12.847 -3.503 -6.249 1.00 97.88 102 VAL A O 1
ATOM 786 N N . PRO A 1 103 ? 12.183 -5.167 -4.880 1.00 97.38 103 PRO A N 1
ATOM 787 C CA . PRO A 1 103 ? 11.829 -4.287 -3.760 1.00 97.38 103 PRO A CA 1
ATOM 788 C C . PRO A 1 103 ? 12.907 -3.294 -3.318 1.00 97.38 103 PRO A C 1
ATOM 790 O O . PRO A 1 103 ? 12.622 -2.105 -3.235 1.00 97.38 103 PRO A O 1
ATOM 793 N N . GLU A 1 104 ? 14.126 -3.765 -3.037 1.00 97.25 104 GLU A N 1
ATOM 794 C CA . GLU A 1 104 ? 15.178 -2.921 -2.447 1.00 97.25 104 GLU A CA 1
ATOM 795 C C . GLU A 1 104 ? 15.524 -1.690 -3.305 1.00 97.25 104 GLU A C 1
ATOM 797 O O . GLU A 1 104 ? 15.354 -0.581 -2.800 1.00 97.25 104 GLU A O 1
ATOM 802 N N . PRO A 1 105 ? 15.929 -1.823 -4.589 1.00 97.31 105 PRO A N 1
ATOM 803 C CA . PRO A 1 105 ? 16.250 -0.652 -5.401 1.00 97.31 105 PRO A CA 1
ATOM 804 C C . PRO A 1 105 ? 15.034 0.262 -5.587 1.00 97.31 105 PRO A C 1
ATOM 806 O O . PRO A 1 105 ? 15.161 1.474 -5.464 1.00 97.31 105 PRO A O 1
ATOM 809 N N . HIS A 1 106 ? 13.839 -0.303 -5.786 1.00 96.50 106 HIS A N 1
ATOM 810 C CA . HIS A 1 106 ? 12.629 0.487 -5.999 1.00 96.50 106 HIS A CA 1
ATOM 811 C C . HIS A 1 106 ? 12.272 1.357 -4.781 1.00 96.50 106 HIS A C 1
ATOM 813 O O . HIS A 1 106 ? 12.013 2.552 -4.914 1.00 96.50 106 HIS A O 1
ATOM 819 N N . ILE A 1 107 ? 12.283 0.776 -3.579 1.00 95.81 107 ILE A N 1
ATOM 820 C CA . ILE A 1 107 ? 11.946 1.488 -2.338 1.00 95.81 107 ILE A CA 1
ATOM 821 C C . ILE A 1 107 ? 13.036 2.497 -1.971 1.00 95.81 107 ILE A C 1
ATOM 823 O O . ILE A 1 107 ? 12.725 3.606 -1.531 1.00 95.81 107 ILE A O 1
ATOM 827 N N . GLN A 1 108 ? 14.304 2.156 -2.195 1.00 95.44 108 GLN A N 1
ATOM 828 C CA . GLN A 1 108 ? 15.412 3.071 -1.956 1.00 95.44 108 GLN A CA 1
ATOM 829 C C . GLN A 1 108 ? 15.355 4.297 -2.880 1.00 95.44 108 GLN A C 1
ATOM 831 O O . GLN A 1 108 ? 15.577 5.422 -2.426 1.00 95.44 108 GLN A O 1
ATOM 836 N N . GLU A 1 109 ? 15.042 4.099 -4.160 1.00 95.00 109 GLU A N 1
ATOM 837 C CA . GLU A 1 109 ? 14.937 5.176 -5.146 1.00 95.00 109 GLU A CA 1
ATOM 838 C C . GLU A 1 109 ? 13.704 6.052 -4.911 1.00 95.00 109 GLU A C 1
ATOM 840 O O . 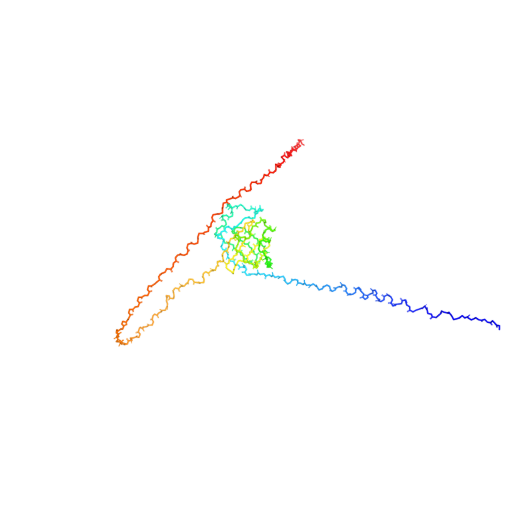GLU A 1 109 ? 13.825 7.276 -4.884 1.00 95.00 109 GLU A O 1
ATOM 845 N N . LYS A 1 110 ? 12.528 5.443 -4.702 1.00 92.88 110 LYS A N 1
ATOM 846 C CA . LYS A 1 110 ? 11.252 6.167 -4.583 1.00 92.88 110 LYS A CA 1
ATOM 847 C C . LYS A 1 110 ? 11.063 6.822 -3.213 1.00 92.88 110 LYS A C 1
ATOM 849 O O . LYS A 1 110 ? 10.469 7.892 -3.127 1.00 92.88 110 LYS A O 1
ATOM 854 N N . LEU A 1 111 ? 11.530 6.178 -2.140 1.00 92.31 111 LEU A N 1
ATOM 855 C CA . LEU A 1 111 ? 11.162 6.522 -0.756 1.00 92.31 111 LEU A CA 1
ATOM 856 C C . LEU A 1 111 ? 12.370 6.767 0.154 1.00 92.31 111 LEU A C 1
ATOM 858 O O . LEU A 1 111 ? 12.189 7.160 1.308 1.00 92.31 111 LEU A O 1
ATOM 862 N N . HIS A 1 112 ? 13.592 6.544 -0.345 1.00 93.75 112 HIS A N 1
ATOM 863 C CA . HIS A 1 112 ? 14.831 6.651 0.433 1.00 93.75 112 HIS A CA 1
ATOM 864 C C . HIS A 1 112 ? 14.794 5.828 1.733 1.00 93.75 112 HIS A C 1
ATOM 866 O O . HIS A 1 112 ? 15.325 6.247 2.761 1.00 93.75 112 HIS A O 1
ATOM 872 N N . ALA A 1 113 ? 14.154 4.659 1.669 1.00 91.69 113 ALA A N 1
ATOM 873 C CA . ALA A 1 113 ? 13.998 3.700 2.760 1.00 91.69 113 ALA A CA 1
ATOM 874 C C . ALA A 1 113 ? 14.555 2.323 2.351 1.00 91.69 113 ALA A C 1
ATOM 876 O O . ALA A 1 113 ? 14.983 2.146 1.209 1.00 91.69 113 ALA A O 1
ATOM 877 N N . SER A 1 114 ? 14.553 1.346 3.264 1.00 93.00 114 SER A N 1
ATOM 878 C CA . SER A 1 114 ? 14.972 -0.032 2.961 1.00 93.00 114 SER A CA 1
ATOM 879 C C . SER A 1 114 ? 13.772 -0.968 2.830 1.00 93.00 114 SER A C 1
ATOM 881 O O . SER A 1 114 ? 12.784 -0.847 3.556 1.00 93.00 114 SER A O 1
ATOM 883 N N . ALA A 1 115 ? 13.857 -1.956 1.936 1.00 95.12 115 ALA A N 1
ATOM 884 C CA . ALA A 1 115 ? 12.820 -2.975 1.798 1.00 95.12 115 ALA A CA 1
ATOM 885 C C . ALA A 1 115 ? 12.990 -4.143 2.786 1.00 95.12 115 ALA A C 1
ATOM 887 O O . ALA A 1 115 ? 12.075 -4.963 2.920 1.00 95.12 115 ALA A O 1
ATOM 888 N N . GLU A 1 116 ? 14.116 -4.226 3.505 1.00 93.75 116 GLU A N 1
ATOM 889 C CA . GLU A 1 116 ? 14.464 -5.360 4.375 1.00 93.75 116 GLU A CA 1
ATOM 890 C C . GLU A 1 116 ? 13.362 -5.656 5.408 1.00 93.75 116 GLU A C 1
ATOM 892 O O . GLU A 1 116 ? 12.939 -6.802 5.598 1.00 93.75 116 GLU A O 1
ATOM 897 N N . ARG A 1 117 ? 12.817 -4.606 6.033 1.00 93.38 117 ARG A N 1
ATOM 898 C CA . ARG A 1 117 ? 11.762 -4.727 7.053 1.00 93.38 117 ARG A CA 1
ATOM 899 C C . ARG A 1 117 ? 10.386 -5.027 6.462 1.00 93.38 117 ARG A C 1
ATOM 901 O O . ARG A 1 117 ? 9.513 -5.522 7.177 1.00 93.38 117 ARG A O 1
ATOM 908 N N . LEU A 1 118 ? 10.195 -4.783 5.165 1.00 96.00 118 LEU A N 1
ATOM 909 C CA . LEU A 1 118 ? 8.912 -4.957 4.488 1.00 96.00 118 LEU A CA 1
ATOM 910 C C . LEU A 1 118 ? 8.633 -6.409 4.101 1.00 96.00 118 LEU A C 1
ATOM 912 O O . LEU A 1 118 ? 7.492 -6.727 3.761 1.00 96.00 118 LEU A O 1
ATOM 916 N N . ARG A 1 119 ? 9.634 -7.301 4.168 1.00 96.06 119 ARG A N 1
ATOM 917 C CA . ARG A 1 119 ? 9.491 -8.749 3.907 1.00 96.06 119 ARG A CA 1
ATOM 918 C C . ARG A 1 119 ? 8.705 -9.048 2.622 1.00 96.06 119 ARG A C 1
ATOM 920 O O . ARG A 1 119 ? 7.847 -9.932 2.605 1.00 96.06 119 ARG A O 1
ATOM 927 N N . LEU A 1 120 ? 8.941 -8.256 1.578 1.00 97.38 120 LEU A N 1
ATOM 928 C CA . LEU A 1 120 ? 8.288 -8.416 0.283 1.00 97.38 120 LEU A CA 1
ATOM 929 C C . LEU A 1 120 ? 8.922 -9.589 -0.486 1.00 97.38 120 LEU A C 1
ATOM 931 O O . LEU A 1 120 ? 10.125 -9.826 -0.348 1.00 97.38 120 LEU A O 1
ATOM 935 N N . PRO A 1 121 ? 8.147 -10.338 -1.293 1.00 97.44 121 PRO A N 1
ATOM 936 C CA . PRO A 1 121 ? 8.719 -11.316 -2.213 1.00 97.44 121 PRO A CA 1
ATOM 937 C C . PRO A 1 121 ? 9.598 -10.619 -3.262 1.00 97.44 121 PRO A C 1
ATOM 939 O O . PRO A 1 121 ? 9.425 -9.436 -3.538 1.00 97.44 121 PRO A O 1
ATOM 942 N N . ASN A 1 122 ? 10.533 -11.350 -3.870 1.00 96.62 122 ASN A N 1
ATOM 943 C CA . ASN A 1 122 ? 11.363 -10.830 -4.957 1.00 96.62 122 ASN A CA 1
ATOM 944 C C . ASN A 1 122 ? 11.181 -11.698 -6.221 1.00 96.62 122 ASN A C 1
ATOM 946 O O . ASN A 1 122 ? 11.620 -12.851 -6.204 1.00 96.62 122 ASN A O 1
ATOM 950 N N . PRO A 1 123 ? 10.536 -11.193 -7.295 1.00 96.62 123 PRO A N 1
ATOM 951 C CA . PRO A 1 123 ? 9.947 -9.852 -7.435 1.00 96.62 123 PRO A CA 1
ATOM 952 C C . PRO A 1 123 ? 8.630 -9.683 -6.653 1.00 96.62 123 PRO A C 1
ATOM 954 O O . PRO A 1 123 ? 7.892 -10.651 -6.441 1.00 96.62 123 PRO A O 1
ATOM 957 N N . ALA A 1 124 ? 8.314 -8.441 -6.280 1.00 97.44 124 ALA A N 1
ATOM 958 C CA . ALA A 1 124 ? 7.037 -8.056 -5.678 1.00 97.44 124 ALA A CA 1
ATOM 959 C C . ALA A 1 124 ? 6.090 -7.470 -6.727 1.00 97.44 124 ALA A C 1
ATOM 961 O O . ALA A 1 124 ? 6.531 -6.929 -7.736 1.00 97.44 124 ALA A O 1
ATOM 962 N N . THR A 1 125 ? 4.784 -7.564 -6.478 1.00 98.00 125 THR A N 1
ATOM 963 C CA . THR A 1 125 ? 3.784 -6.818 -7.251 1.00 98.00 125 THR A CA 1
ATOM 964 C C . THR A 1 125 ? 3.477 -5.521 -6.509 1.00 98.00 125 THR A C 1
ATOM 966 O O . THR A 1 125 ? 2.982 -5.572 -5.381 1.00 98.00 125 THR A O 1
ATOM 969 N N . MET A 1 126 ? 3.786 -4.384 -7.124 1.00 97.69 126 MET A N 1
ATOM 970 C CA . MET A 1 126 ? 3.335 -3.060 -6.700 1.00 97.69 126 MET A CA 1
ATOM 971 C C . MET A 1 126 ? 2.046 -2.726 -7.447 1.00 97.69 126 MET A C 1
ATOM 973 O O . MET A 1 126 ? 1.932 -3.048 -8.629 1.00 97.69 126 MET A O 1
ATOM 977 N N . ILE A 1 127 ? 1.087 -2.106 -6.766 1.00 97.81 127 ILE A N 1
ATOM 978 C CA . ILE A 1 127 ? -0.152 -1.613 -7.362 1.00 97.81 127 ILE A CA 1
ATOM 979 C C . ILE A 1 127 ? -0.335 -0.155 -6.946 1.00 97.81 127 ILE A C 1
ATOM 981 O O . ILE A 1 127 ? -0.438 0.144 -5.755 1.00 97.81 127 ILE A O 1
ATOM 985 N N . GLU A 1 128 ? -0.384 0.737 -7.926 1.00 96.62 128 GLU A N 1
ATOM 986 C CA . GLU A 1 128 ? -0.629 2.163 -7.742 1.00 96.62 128 GLU A CA 1
ATOM 987 C C . GLU A 1 128 ? -2.137 2.420 -7.684 1.00 96.62 128 GLU A C 1
ATOM 989 O O . GLU A 1 128 ? -2.916 2.020 -8.559 1.00 96.62 128 GLU A O 1
ATOM 994 N N . LEU A 1 129 ? -2.566 3.092 -6.620 1.00 96.75 129 LEU A N 1
ATOM 995 C CA . LEU A 1 129 ? -3.961 3.449 -6.365 1.00 96.75 129 LEU A CA 1
ATOM 996 C C . LEU A 1 129 ? -4.196 4.961 -6.528 1.00 96.75 129 LEU A C 1
ATOM 998 O O . LEU A 1 129 ? -5.174 5.494 -6.010 1.00 96.75 129 LEU A O 1
ATOM 1002 N N . GLY A 1 130 ? -3.294 5.655 -7.230 1.00 92.81 130 GLY A N 1
ATOM 1003 C CA . GLY A 1 130 ? -3.339 7.096 -7.494 1.00 92.81 130 GLY A CA 1
ATOM 1004 C C . GLY A 1 130 ? -2.639 7.926 -6.415 1.00 92.81 130 GLY A C 1
ATOM 1005 O O . GLY A 1 130 ? -1.603 8.529 -6.663 1.00 92.81 130 GLY A O 1
ATOM 1006 N N . CYS A 1 131 ? -3.178 7.951 -5.197 1.00 92.38 131 CYS A N 1
ATOM 1007 C CA . CYS A 1 131 ? -2.598 8.703 -4.068 1.00 92.38 131 CYS A CA 1
ATOM 1008 C C . CYS A 1 131 ? -1.633 7.889 -3.194 1.00 92.38 131 CYS A C 1
ATOM 1010 O O . CYS A 1 131 ? -0.994 8.431 -2.295 1.00 92.38 131 CYS A O 1
ATOM 1012 N N . THR A 1 132 ? -1.607 6.574 -3.382 1.00 95.75 132 THR A N 1
ATOM 1013 C CA . THR A 1 132 ? -0.892 5.628 -2.530 1.00 95.75 132 THR A CA 1
ATOM 1014 C C . THR A 1 132 ? -0.505 4.409 -3.348 1.00 95.75 132 THR A C 1
ATOM 1016 O O . THR A 1 132 ? -1.159 4.084 -4.344 1.00 95.75 132 THR A O 1
ATOM 1019 N N . ASP A 1 133 ? 0.522 3.712 -2.878 1.00 97.19 133 ASP A N 1
ATOM 1020 C CA . ASP A 1 133 ? 0.956 2.443 -3.434 1.00 97.19 133 ASP A CA 1
ATOM 1021 C C . ASP A 1 133 ? 0.695 1.323 -2.433 1.00 97.19 133 ASP A C 1
ATOM 1023 O O . ASP A 1 133 ? 0.865 1.482 -1.217 1.00 97.19 133 ASP A O 1
ATOM 1027 N N . VAL A 1 134 ? 0.348 0.151 -2.953 1.00 98.06 134 VAL A N 1
ATOM 1028 C CA . VAL A 1 134 ? 0.312 -1.084 -2.174 1.00 98.06 134 VAL A CA 1
ATOM 1029 C C . VAL A 1 134 ? 1.256 -2.114 -2.772 1.00 98.06 134 VAL A C 1
ATOM 1031 O O . VAL A 1 134 ? 1.312 -2.314 -3.982 1.00 98.06 134 VAL A O 1
ATOM 1034 N N . TYR A 1 135 ? 1.980 -2.818 -1.911 1.00 98.25 135 TYR A N 1
ATOM 1035 C CA . TYR A 1 135 ? 2.861 -3.912 -2.301 1.00 98.25 135 TYR A CA 1
ATOM 1036 C C . TYR A 1 135 ? 2.269 -5.231 -1.818 1.00 98.25 135 TYR A C 1
ATOM 1038 O O . TYR A 1 135 ? 1.990 -5.417 -0.628 1.00 98.25 135 TYR A O 1
ATOM 1046 N N . VAL A 1 136 ? 2.078 -6.173 -2.738 1.00 98.00 136 VAL A N 1
ATOM 1047 C CA . VAL A 1 136 ? 1.481 -7.471 -2.427 1.00 98.00 136 VAL A CA 1
ATOM 1048 C C . VAL A 1 136 ? 2.527 -8.382 -1.795 1.00 98.00 136 VAL A C 1
ATOM 1050 O O . VAL A 1 136 ? 3.446 -8.854 -2.467 1.00 98.00 136 VAL A O 1
ATOM 1053 N N . ARG A 1 137 ? 2.366 -8.678 -0.498 1.00 96.62 137 ARG A N 1
ATOM 1054 C CA . ARG A 1 137 ? 3.188 -9.680 0.196 1.00 96.62 137 ARG A CA 1
ATOM 1055 C C . ARG A 1 137 ? 2.639 -11.087 -0.047 1.00 96.62 137 ARG A C 1
ATOM 1057 O O . ARG A 1 137 ? 3.396 -12.005 -0.348 1.00 96.62 137 ARG A O 1
ATOM 1064 N N . ASN A 1 138 ? 1.324 -11.256 0.087 1.00 96.62 138 ASN A N 1
ATOM 1065 C CA . ASN A 1 138 ? 0.566 -12.465 -0.255 1.00 96.62 138 ASN A CA 1
ATOM 1066 C C . ASN A 1 138 ? -0.938 -12.110 -0.408 1.00 96.62 138 ASN A C 1
ATOM 1068 O O . ASN A 1 138 ? -1.320 -10.980 -0.111 1.00 96.62 138 ASN A O 1
ATOM 1072 N N . PRO A 1 139 ? -1.833 -13.030 -0.829 1.00 95.44 139 PRO A N 1
ATOM 1073 C CA . PRO A 1 139 ? -3.244 -12.694 -1.089 1.00 95.44 139 PRO A CA 1
ATOM 1074 C C . PRO A 1 139 ? -4.030 -12.100 0.098 1.00 95.44 139 PRO A C 1
ATOM 1076 O O . PRO A 1 139 ? -5.058 -11.443 -0.102 1.00 95.44 139 PRO A O 1
ATOM 1079 N N . ASN A 1 140 ? -3.558 -12.325 1.331 1.00 97.25 140 ASN A N 1
ATOM 1080 C CA . ASN A 1 140 ? -4.192 -11.870 2.570 1.00 97.25 140 ASN A CA 1
ATOM 1081 C C . ASN A 1 140 ? -3.361 -10.824 3.325 1.00 97.25 140 ASN A C 1
ATOM 1083 O O . ASN A 1 140 ? -3.735 -10.458 4.439 1.00 97.25 140 ASN A O 1
ATOM 1087 N N . GLN A 1 141 ? -2.258 -10.343 2.749 1.00 98.06 141 GLN A N 1
ATOM 1088 C CA . GLN A 1 141 ? -1.372 -9.390 3.405 1.00 98.06 141 GLN A CA 1
ATOM 1089 C C . GLN A 1 141 ? -0.710 -8.444 2.403 1.00 98.06 141 GLN A C 1
ATOM 1091 O O . GLN A 1 141 ? -0.105 -8.880 1.419 1.00 98.06 141 GLN 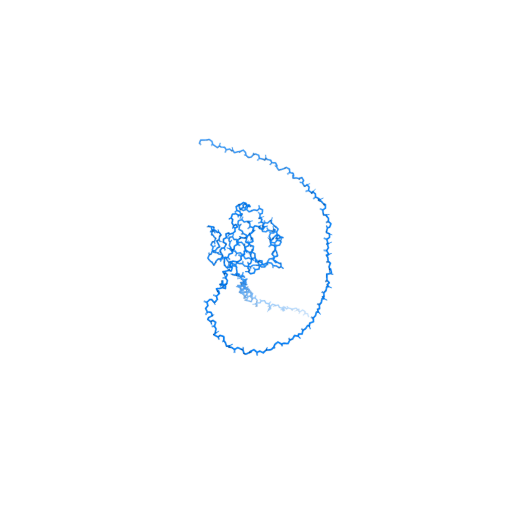A O 1
ATOM 1096 N N . LEU A 1 142 ? -0.780 -7.152 2.697 1.00 98.12 142 LEU A N 1
ATOM 1097 C CA . LEU A 1 142 ? -0.204 -6.077 1.898 1.00 98.12 142 LEU A CA 1
ATOM 1098 C C . LEU A 1 142 ? 0.734 -5.227 2.747 1.00 98.12 142 LEU A C 1
ATOM 1100 O O . LEU A 1 142 ? 0.626 -5.196 3.973 1.00 98.12 142 LEU A O 1
ATOM 1104 N N . VAL A 1 143 ? 1.608 -4.495 2.067 1.00 98.38 143 VAL A N 1
ATOM 1105 C CA . VAL A 1 143 ? 2.271 -3.319 2.625 1.00 98.38 143 VAL A CA 1
ATOM 1106 C C . VAL A 1 143 ? 1.649 -2.078 1.985 1.00 98.38 143 VAL A C 1
ATOM 1108 O O . VAL A 1 143 ? 1.721 -1.934 0.769 1.00 98.38 143 VAL A O 1
ATOM 1111 N N . LEU A 1 144 ? 1.013 -1.217 2.781 1.00 98.19 144 LEU A N 1
ATOM 1112 C CA . LEU A 1 144 ? 0.403 0.047 2.337 1.00 98.19 144 LEU A CA 1
ATOM 1113 C C . LEU A 1 144 ? 1.385 1.202 2.553 1.00 98.19 144 LEU A C 1
ATOM 1115 O O . LEU A 1 144 ? 1.893 1.340 3.662 1.00 98.19 144 LEU A O 1
ATOM 1119 N N . LEU A 1 145 ? 1.591 2.059 1.551 1.00 97.31 145 LEU A N 1
ATOM 1120 C CA . LEU A 1 145 ? 2.339 3.312 1.687 1.00 97.31 145 LEU A CA 1
ATOM 1121 C C . LEU A 1 145 ? 1.391 4.506 1.882 1.00 97.31 145 LEU A C 1
ATOM 1123 O O . LEU A 1 145 ? 0.903 5.071 0.907 1.00 97.31 145 LEU A O 1
ATOM 1127 N N . TRP A 1 146 ? 1.153 4.941 3.116 1.00 96.00 146 TRP A N 1
ATOM 1128 C CA . TRP A 1 146 ? 0.224 6.038 3.421 1.00 96.00 146 TRP A CA 1
ATOM 1129 C C . TRP A 1 146 ? 0.938 7.198 4.109 1.00 96.00 146 TRP A C 1
ATOM 1131 O O . TRP A 1 146 ? 1.602 6.992 5.121 1.00 96.00 146 TRP A O 1
ATOM 1141 N N . GLY A 1 147 ? 0.853 8.411 3.553 1.00 93.38 147 GLY A N 1
ATOM 1142 C CA . GLY A 1 147 ? 1.526 9.591 4.120 1.00 93.38 147 GLY A CA 1
ATOM 1143 C C . GLY A 1 147 ? 3.053 9.449 4.241 1.00 93.38 147 GLY A C 1
ATOM 1144 O O . GLY A 1 147 ? 3.669 10.087 5.092 1.00 93.38 147 GLY A O 1
ATOM 1145 N N . GLY A 1 148 ? 3.664 8.588 3.418 1.00 94.38 148 GLY A N 1
ATOM 1146 C CA . GLY A 1 148 ? 5.085 8.225 3.490 1.00 94.38 148 GLY A CA 1
ATOM 1147 C C . GLY A 1 148 ? 5.430 7.162 4.540 1.00 94.38 148 GLY A C 1
ATOM 1148 O O . GLY A 1 148 ? 6.603 6.865 4.737 1.00 94.38 148 GLY A O 1
ATOM 1149 N N . VAL A 1 149 ? 4.440 6.553 5.190 1.00 96.62 149 VAL A N 1
ATOM 1150 C CA . VAL A 1 149 ? 4.626 5.480 6.175 1.00 96.62 149 VAL A CA 1
ATOM 1151 C C . VAL A 1 149 ? 4.210 4.139 5.581 1.00 96.62 149 VAL A C 1
ATOM 1153 O O . VAL A 1 149 ? 3.199 4.043 4.885 1.00 96.62 149 VAL A O 1
ATOM 1156 N N . MET A 1 150 ? 4.981 3.089 5.858 1.00 97.44 150 MET A N 1
ATOM 1157 C CA . MET A 1 150 ? 4.718 1.738 5.364 1.00 97.44 150 MET A CA 1
ATOM 1158 C C . MET A 1 150 ? 4.038 0.901 6.445 1.00 97.44 150 MET A C 1
ATOM 1160 O O . MET A 1 150 ? 4.653 0.542 7.450 1.00 97.44 150 MET A O 1
ATOM 1164 N N . PHE A 1 151 ? 2.776 0.548 6.226 1.00 98.19 151 PHE A N 1
ATOM 1165 C CA . PHE A 1 151 ? 1.979 -0.258 7.147 1.00 98.19 151 PHE A CA 1
ATOM 1166 C C . PHE A 1 151 ? 1.902 -1.711 6.699 1.00 98.19 151 PHE A C 1
ATOM 1168 O O . PHE A 1 151 ? 1.689 -1.991 5.523 1.00 98.19 151 PHE A O 1
ATOM 1175 N N . ASP A 1 152 ? 1.982 -2.642 7.646 1.00 98.31 152 ASP A N 1
ATOM 1176 C CA . ASP A 1 152 ? 1.520 -4.010 7.429 1.00 98.31 152 ASP A CA 1
ATOM 1177 C C . ASP A 1 152 ? -0.011 -4.036 7.523 1.00 98.31 152 ASP A C 1
ATOM 1179 O O . ASP A 1 152 ? -0.592 -3.551 8.502 1.00 98.31 152 ASP A O 1
ATOM 1183 N N . ALA A 1 153 ? -0.669 -4.594 6.511 1.00 98.44 153 ALA A N 1
ATOM 1184 C CA . ALA A 1 153 ? -2.119 -4.639 6.413 1.00 98.44 153 ALA A CA 1
ATOM 1185 C C . ALA A 1 153 ? -2.599 -6.068 6.137 1.00 98.44 153 ALA A C 1
ATOM 1187 O O . ALA A 1 153 ? -2.194 -6.701 5.163 1.00 98.44 153 ALA A O 1
ATOM 1188 N N . ILE A 1 154 ? -3.504 -6.577 6.974 1.00 98.06 154 ILE A N 1
ATOM 1189 C CA . ILE A 1 154 ? -4.037 -7.944 6.870 1.00 98.06 154 ILE A CA 1
ATOM 1190 C C . ILE A 1 154 ? -5.479 -7.907 6.376 1.00 98.06 154 ILE A C 1
ATOM 1192 O O . ILE A 1 154 ? -6.298 -7.136 6.880 1.00 98.06 154 ILE A O 1
ATOM 1196 N N . ARG A 1 155 ? -5.818 -8.766 5.411 1.00 97.69 155 ARG A N 1
ATOM 1197 C CA . ARG A 1 155 ? -7.168 -8.845 4.848 1.00 97.69 155 ARG A CA 1
ATOM 1198 C C . ARG A 1 155 ? -8.170 -9.252 5.921 1.00 97.69 155 ARG A C 1
ATOM 1200 O O . ARG A 1 155 ? -8.012 -10.273 6.592 1.00 97.69 155 ARG A O 1
ATOM 1207 N N . ILE A 1 156 ? -9.263 -8.504 6.015 1.00 96.12 156 ILE A N 1
ATOM 1208 C CA . ILE A 1 156 ? -10.426 -8.901 6.802 1.00 96.12 156 ILE A CA 1
ATOM 1209 C C . ILE A 1 156 ? -11.231 -9.859 5.938 1.00 96.12 156 ILE A C 1
ATOM 1211 O O . ILE A 1 156 ? -12.166 -9.476 5.235 1.00 96.12 156 ILE A O 1
ATOM 1215 N N . VAL A 1 157 ? -10.849 -11.132 5.969 1.00 88.12 157 VAL A N 1
ATOM 1216 C CA . VAL A 1 157 ? -11.776 -12.186 5.577 1.00 88.12 157 VAL A CA 1
ATOM 1217 C C . VAL A 1 157 ? -12.923 -12.116 6.573 1.00 88.12 157 VAL A C 1
ATOM 1219 O O . VAL A 1 157 ? -12.729 -12.388 7.757 1.00 88.12 157 VAL A O 1
ATOM 1222 N N . ALA A 1 158 ? -14.104 -11.684 6.115 1.00 68.31 158 ALA A N 1
ATOM 1223 C CA . ALA A 1 158 ? -15.331 -11.885 6.871 1.00 68.31 158 ALA A CA 1
ATOM 1224 C C . ALA A 1 158 ? -15.320 -13.363 7.219 1.00 68.31 158 ALA A C 1
ATOM 1226 O O . ALA A 1 158 ? -15.376 -14.176 6.294 1.00 68.31 158 ALA A O 1
ATOM 1227 N N . ALA A 1 159 ? -15.078 -13.682 8.496 1.00 56.38 159 ALA A N 1
ATOM 1228 C CA . ALA A 1 159 ? -14.861 -15.045 8.938 1.00 56.38 159 ALA A CA 1
ATOM 1229 C C . ALA A 1 159 ? -15.955 -15.864 8.276 1.00 56.38 159 ALA A C 1
ATOM 1231 O O . ALA A 1 159 ? -17.135 -15.608 8.541 1.00 56.38 159 ALA A O 1
ATOM 1232 N N . ALA A 1 160 ? -15.561 -16.726 7.325 1.00 48.75 160 ALA A N 1
ATOM 1233 C CA . ALA A 1 160 ? -16.462 -17.678 6.706 1.00 48.75 160 ALA A CA 1
ATOM 1234 C C . ALA A 1 160 ? -17.240 -18.225 7.878 1.00 48.75 160 ALA A C 1
ATOM 1236 O O . ALA A 1 160 ? -16.586 -18.697 8.811 1.00 48.75 160 ALA A O 1
ATOM 1237 N N . ARG A 1 161 ? -18.547 -17.916 7.871 1.00 46.09 161 ARG A N 1
ATOM 1238 C CA . ARG A 1 161 ? -19.480 -18.007 8.989 1.00 46.09 161 ARG A CA 1
ATOM 1239 C C . ARG A 1 161 ? -18.866 -18.851 10.079 1.00 46.09 161 ARG A C 1
ATOM 1241 O O . ARG A 1 161 ? -18.573 -20.022 9.810 1.00 46.09 161 ARG A O 1
ATOM 1248 N N . HIS A 1 162 ? -18.702 -18.267 11.273 1.00 45.66 162 HIS A N 1
ATOM 1249 C CA . HIS A 1 162 ? -18.776 -19.021 12.519 1.00 45.66 162 HIS A CA 1
ATOM 1250 C C . HIS A 1 162 ? -19.404 -20.365 12.211 1.00 45.66 162 HIS A C 1
ATOM 1252 O O . HIS A 1 162 ? -20.503 -20.374 11.643 1.00 45.66 162 HIS A O 1
ATOM 1258 N N . LYS A 1 163 ? -18.697 -21.464 12.491 1.00 43.91 163 LYS A N 1
ATOM 1259 C CA . LYS A 1 163 ? -19.351 -22.749 12.682 1.00 43.91 163 LYS A CA 1
ATOM 1260 C C . LYS A 1 163 ? -20.486 -22.471 13.662 1.00 43.91 163 LYS A C 1
ATOM 1262 O O . LYS A 1 163 ? -20.293 -22.545 14.867 1.00 43.91 163 LYS A O 1
ATOM 1267 N N . GLN A 1 164 ? -21.630 -22.046 13.145 1.00 46.03 164 GLN A N 1
ATOM 1268 C CA . GLN A 1 164 ? -22.895 -22.071 13.801 1.00 46.03 164 GLN A CA 1
ATOM 1269 C C . GLN A 1 164 ? -22.989 -23.570 13.998 1.00 46.03 164 GLN A C 1
ATOM 1271 O O . GLN A 1 164 ? -22.965 -24.310 13.002 1.00 46.03 164 GLN A O 1
ATOM 1276 N N . PRO A 1 165 ? -22.907 -24.058 15.245 1.00 46.34 165 PRO A N 1
ATOM 1277 C CA . PRO A 1 165 ? -23.200 -25.450 15.475 1.00 46.34 165 PRO A CA 1
ATOM 1278 C C . PRO A 1 165 ? -24.524 -25.664 14.755 1.00 46.34 165 PRO A C 1
ATOM 1280 O O . PRO A 1 165 ? -25.451 -24.870 14.941 1.00 46.34 165 PRO A O 1
ATOM 1283 N N . LEU A 1 166 ? -24.597 -26.663 13.879 1.00 55.03 166 LEU A N 1
ATOM 1284 C CA . LEU A 1 166 ? -25.873 -27.201 13.439 1.00 55.03 166 LEU A CA 1
ATOM 1285 C C . LEU A 1 166 ? -26.556 -27.769 14.701 1.00 55.03 166 LEU A C 1
ATOM 1287 O O . LEU A 1 166 ? -26.629 -28.973 14.921 1.00 55.03 166 LEU A O 1
ATOM 1291 N N . SER A 1 167 ? -27.024 -26.880 15.574 1.00 54.91 167 SER A N 1
ATOM 1292 C CA . SER A 1 167 ? -27.996 -27.107 16.627 1.00 54.91 167 SER A CA 1
ATOM 1293 C C . SER A 1 167 ? -29.314 -27.327 15.897 1.00 54.91 167 SER A C 1
ATOM 1295 O O . SER A 1 167 ? -30.133 -26.426 15.748 1.00 54.91 167 SER A O 1
ATOM 1297 N N . GLY A 1 168 ? -29.431 -28.506 15.299 1.00 55.44 168 GLY A N 1
ATOM 1298 C CA . GLY A 1 168 ? -30.499 -28.829 14.365 1.00 55.44 168 GLY A CA 1
ATOM 1299 C C . GLY A 1 168 ? -30.352 -30.183 13.682 1.00 55.44 168 GLY A C 1
ATOM 1300 O O . GLY A 1 168 ? -31.322 -30.650 13.093 1.00 55.44 168 GLY A O 1
ATOM 1301 N N . GLN A 1 169 ? -29.213 -30.883 13.800 1.00 54.69 169 GLN A N 1
ATOM 1302 C CA . GLN A 1 169 ? -29.229 -32.326 13.555 1.00 54.69 169 GLN A CA 1
ATOM 1303 C C . GLN A 1 169 ? -29.893 -33.022 14.741 1.00 54.69 169 GLN A C 1
ATOM 1305 O O . GLN A 1 169 ? -29.266 -33.413 15.724 1.00 54.69 169 GLN A O 1
ATOM 1310 N N . LYS A 1 170 ? -31.214 -33.151 14.619 1.00 55.72 170 LYS A N 1
ATOM 1311 C CA . LYS A 1 170 ? -32.044 -34.119 15.322 1.00 55.72 170 LYS A CA 1
ATOM 1312 C C . LYS A 1 170 ? -31.342 -35.477 15.236 1.00 55.72 170 LYS A C 1
ATOM 1314 O O . LYS A 1 170 ? -31.323 -36.106 14.182 1.00 55.72 170 LYS A O 1
ATOM 1319 N N . LYS A 1 171 ? -30.714 -35.877 16.343 1.00 57.31 171 LYS A N 1
ATOM 1320 C CA . LYS A 1 171 ? -30.131 -37.203 16.559 1.00 57.31 171 LYS A CA 1
ATOM 1321 C C . LYS A 1 171 ? -31.140 -38.254 16.064 1.00 57.31 171 LYS A C 1
ATOM 1323 O O . LYS A 1 171 ? -32.241 -38.301 16.617 1.00 57.31 171 LYS A O 1
ATOM 1328 N N . PRO A 1 172 ? -30.825 -39.064 15.038 1.00 64.44 172 PRO A N 1
ATOM 1329 C CA . PRO A 1 172 ? -31.664 -40.200 14.694 1.00 64.44 172 PRO A CA 1
ATOM 1330 C C . PRO A 1 172 ? -31.771 -41.107 15.930 1.00 64.44 172 PRO A C 1
ATOM 1332 O O . PRO A 1 172 ? -30.768 -41.285 16.634 1.00 64.44 172 PRO A O 1
ATOM 1335 N N . PRO A 1 173 ? -32.960 -41.648 16.243 1.00 58.97 173 PRO A N 1
ATOM 1336 C CA . PRO A 1 173 ? -33.119 -42.561 17.361 1.00 58.97 173 PRO A CA 1
ATOM 1337 C C . PRO A 1 173 ? -32.150 -43.733 17.206 1.00 58.97 173 PRO A C 1
ATOM 1339 O O . PRO A 1 173 ? -32.008 -44.318 16.133 1.00 58.97 173 PRO A O 1
ATOM 1342 N N . ALA A 1 174 ? -31.448 -44.021 18.299 1.00 56.59 174 ALA A N 1
ATOM 1343 C CA . ALA A 1 174 ? -30.449 -45.066 18.386 1.00 56.59 174 ALA A CA 1
ATOM 1344 C C . ALA A 1 174 ? -31.042 -46.414 17.954 1.00 56.59 174 ALA A C 1
ATOM 1346 O O . ALA A 1 174 ? -31.871 -46.995 18.656 1.00 56.59 174 ALA A O 1
ATOM 1347 N N . ALA A 1 175 ? -30.584 -46.932 16.815 1.00 64.69 175 ALA A N 1
ATOM 1348 C CA . ALA A 1 175 ? -30.744 -48.339 16.500 1.00 64.69 175 ALA A CA 1
ATOM 1349 C C . ALA A 1 175 ? -29.921 -49.141 17.518 1.00 64.69 175 ALA A C 1
ATOM 1351 O O . ALA A 1 175 ? -28.699 -48.995 17.610 1.00 64.69 175 ALA A O 1
ATOM 1352 N N . LYS A 1 176 ? -30.618 -49.952 18.321 1.00 58.00 176 LYS A N 1
ATOM 1353 C CA . LYS A 1 176 ? -30.032 -50.917 19.255 1.00 58.00 176 LYS A CA 1
ATOM 1354 C C . LYS A 1 176 ? -29.089 -51.836 18.483 1.00 58.00 176 LYS A C 1
ATOM 1356 O O . LYS A 1 176 ? -29.529 -52.672 17.700 1.00 58.00 176 LYS A O 1
ATOM 1361 N N . ARG A 1 177 ? -27.790 -51.680 18.717 1.00 49.50 177 ARG A N 1
ATOM 1362 C CA . ARG A 1 177 ? -26.766 -52.599 18.230 1.00 49.50 177 ARG A CA 1
ATOM 1363 C C . ARG A 1 177 ? -26.587 -53.692 19.294 1.00 49.50 177 ARG A C 1
ATOM 1365 O O . ARG A 1 177 ? -26.322 -53.343 20.445 1.00 49.50 177 ARG A O 1
ATOM 1372 N N . PRO A 1 178 ? -26.787 -54.980 18.967 1.00 54.06 178 PRO A N 1
ATOM 1373 C CA . PRO A 1 178 ? -26.588 -56.059 19.920 1.00 54.06 178 PRO A CA 1
ATOM 1374 C C . PRO A 1 178 ? -25.108 -56.198 20.281 1.00 54.06 178 PRO A C 1
ATOM 1376 O O . PRO A 1 178 ? -24.214 -55.986 19.460 1.00 54.06 178 PRO A O 1
ATOM 1379 N N . ALA A 1 179 ? -24.894 -56.526 21.551 1.00 53.34 179 ALA A N 1
ATOM 1380 C CA . ALA A 1 179 ? -23.605 -56.753 22.170 1.00 53.34 179 ALA A CA 1
ATOM 1381 C C . ALA A 1 179 ? -22.839 -57.881 21.466 1.00 53.34 179 ALA A C 1
ATOM 1383 O O . ALA A 1 179 ? -23.336 -58.998 21.347 1.00 53.34 179 ALA A O 1
ATOM 1384 N N . ALA A 1 180 ? -21.599 -57.599 21.072 1.00 52.91 180 ALA A N 1
ATOM 1385 C CA . ALA A 1 180 ? -20.621 -58.613 20.712 1.00 52.91 180 ALA A CA 1
ATOM 1386 C C . ALA A 1 180 ? -19.337 -58.354 21.507 1.00 52.91 180 ALA A C 1
ATOM 1388 O O . ALA A 1 180 ? -18.561 -57.452 21.208 1.00 52.91 180 ALA A O 1
ATOM 1389 N N . LYS A 1 181 ? -19.256 -59.108 22.606 1.00 51.44 181 LYS A N 1
ATOM 1390 C CA . LYS A 1 181 ? -18.106 -59.817 23.179 1.00 51.44 181 LYS A CA 1
ATOM 1391 C C . LYS A 1 181 ? -16.709 -59.208 22.973 1.00 51.44 181 LYS A C 1
ATOM 1393 O O . LYS A 1 181 ? -16.170 -59.179 21.874 1.00 51.44 181 LYS A O 1
ATOM 1398 N N . ALA A 1 182 ? -16.128 -58.810 24.101 1.00 47.56 182 ALA A N 1
ATOM 1399 C CA . ALA A 1 182 ? -14.724 -58.477 24.267 1.00 47.56 182 ALA A CA 1
ATOM 1400 C C . ALA A 1 1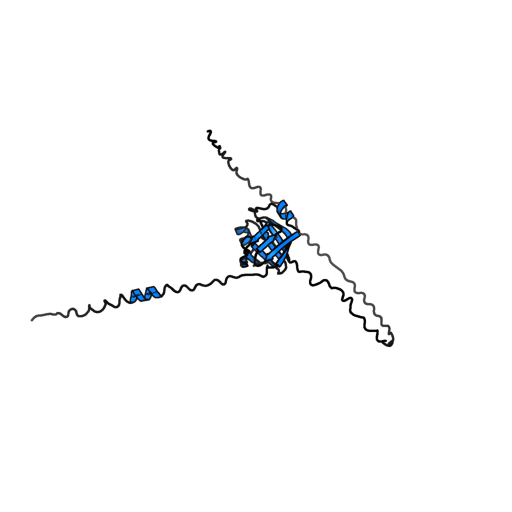82 ? -13.811 -59.698 24.064 1.00 47.56 182 ALA A C 1
ATOM 1402 O O . ALA A 1 182 ? -14.138 -60.793 24.524 1.00 47.56 182 ALA A O 1
ATOM 1403 N N . GLU A 1 183 ? -12.632 -59.461 23.489 1.00 47.25 183 GLU A N 1
ATOM 1404 C CA . GLU A 1 183 ? -11.445 -60.295 23.681 1.00 47.25 183 GLU A CA 1
ATOM 1405 C C . GLU A 1 183 ? -10.246 -59.416 24.087 1.00 47.25 183 GLU A C 1
ATOM 1407 O O . GLU A 1 183 ? -10.106 -58.303 23.568 1.00 47.25 183 GLU A O 1
ATOM 1412 N N . PRO A 1 184 ? -9.399 -59.871 25.033 1.00 53.16 184 PRO A N 1
ATOM 1413 C CA . PRO A 1 184 ? -8.255 -59.123 25.536 1.00 53.16 184 PRO A CA 1
ATOM 1414 C C . PRO A 1 184 ? -6.960 -59.531 24.818 1.00 53.16 184 PRO A C 1
ATOM 1416 O O . PRO A 1 184 ? -6.602 -60.704 24.775 1.00 53.16 184 PRO A O 1
ATOM 1419 N N . GLY A 1 185 ? -6.199 -58.550 24.332 1.00 50.16 185 GLY A N 1
ATOM 1420 C CA . GLY A 1 185 ? -4.881 -58.772 23.737 1.00 50.16 185 GLY A CA 1
ATOM 1421 C C . GLY A 1 185 ? -3.917 -57.644 24.078 1.00 50.16 185 GLY A C 1
ATOM 1422 O O . GLY A 1 185 ? -3.966 -56.577 23.478 1.00 50.16 185 GLY A O 1
ATOM 1423 N N . LYS A 1 186 ? -3.055 -57.897 25.070 1.00 45.59 186 LYS A N 1
ATOM 1424 C CA . LYS A 1 186 ? -1.829 -57.140 25.383 1.00 45.59 186 LYS A CA 1
ATOM 1425 C C . LYS A 1 186 ? -0.979 -56.931 24.119 1.00 45.59 186 LYS A C 1
ATOM 1427 O O . LYS A 1 186 ? -0.935 -57.834 23.297 1.00 45.59 186 LYS A O 1
ATOM 1432 N N . VAL A 1 187 ? -0.190 -55.854 24.059 1.00 51.88 187 VAL A N 1
ATOM 1433 C CA . VAL A 1 187 ? 1.288 -55.926 24.097 1.00 51.88 187 VAL A CA 1
ATOM 1434 C C . VAL A 1 187 ? 1.883 -54.521 24.266 1.00 51.88 187 VAL A C 1
ATOM 1436 O O . VAL A 1 187 ? 1.554 -53.570 23.565 1.00 51.88 187 VAL A O 1
ATOM 1439 N N . GLN A 1 188 ? 2.754 -54.466 25.270 1.00 45.91 188 GLN A N 1
ATOM 1440 C CA . GLN A 1 188 ? 3.683 -53.429 25.695 1.00 45.91 188 GLN A CA 1
ATOM 1441 C C . GLN A 1 188 ? 4.709 -53.102 24.595 1.00 45.91 188 GLN A C 1
ATOM 1443 O O . GLN A 1 188 ? 5.219 -54.013 23.948 1.00 45.91 188 GLN A O 1
ATOM 1448 N N . GLY A 1 189 ? 5.084 -51.832 24.441 1.00 44.28 189 GLY A N 1
ATOM 1449 C CA . GLY A 1 189 ? 6.149 -51.419 23.526 1.00 44.28 189 GLY A CA 1
ATOM 1450 C C . GLY A 1 189 ? 6.725 -50.060 23.896 1.00 44.28 189 GLY A C 1
ATOM 1451 O O . GLY A 1 189 ? 6.450 -49.064 23.236 1.00 44.28 189 GLY A O 1
ATOM 1452 N N . ASP A 1 190 ? 7.501 -50.035 24.978 1.00 44.72 190 ASP A N 1
ATOM 1453 C CA . ASP A 1 190 ? 8.318 -48.904 25.409 1.00 44.72 190 ASP A CA 1
ATOM 1454 C C . ASP A 1 190 ? 9.423 -48.611 24.375 1.00 44.72 190 ASP A C 1
ATOM 1456 O O . ASP A 1 190 ? 10.243 -49.471 24.061 1.00 44.72 190 ASP A O 1
ATOM 1460 N N . GLY A 1 191 ? 9.456 -47.383 23.850 1.00 44.75 191 GLY A N 1
ATOM 1461 C CA . GLY A 1 191 ? 10.386 -46.945 22.802 1.00 44.75 191 GLY A CA 1
ATOM 1462 C C . GLY A 1 191 ? 10.986 -45.575 23.098 1.00 44.75 191 GLY A C 1
ATOM 1463 O O . GLY A 1 191 ? 10.672 -44.576 22.463 1.00 44.75 191 GLY A O 1
ATOM 1464 N N . ARG A 1 192 ? 11.838 -45.541 24.120 1.00 47.75 192 ARG A N 1
ATOM 1465 C CA . ARG A 1 192 ? 12.655 -44.417 24.589 1.00 47.75 192 ARG A CA 1
ATOM 1466 C C . ARG A 1 192 ? 13.744 -44.066 23.566 1.00 47.75 192 ARG A C 1
ATOM 1468 O O . ARG A 1 192 ? 14.600 -44.909 23.327 1.00 47.75 192 ARG A O 1
ATOM 1475 N N . SER A 1 193 ? 13.804 -42.831 23.056 1.00 46.75 193 SER A N 1
ATOM 1476 C CA . SER A 1 193 ? 15.080 -42.135 22.744 1.00 46.75 193 SER A CA 1
ATOM 1477 C C . SER A 1 193 ? 14.889 -40.656 22.354 1.00 46.75 193 SER A C 1
ATOM 1479 O O . SER A 1 193 ? 14.542 -40.311 21.233 1.00 46.75 193 SER A O 1
ATOM 1481 N N . SER A 1 194 ? 15.176 -39.770 23.313 1.00 46.66 194 SER A N 1
ATOM 1482 C CA . SER A 1 194 ? 15.841 -38.470 23.085 1.00 46.66 194 SER A CA 1
ATOM 1483 C C . SER A 1 194 ? 17.351 -38.755 22.909 1.00 46.66 194 SER A C 1
ATOM 1485 O O . SER A 1 194 ? 17.780 -39.763 23.483 1.00 46.66 194 SER A O 1
ATOM 1487 N N . PRO A 1 195 ? 18.185 -37.980 22.174 1.00 57.00 195 PRO A N 1
ATOM 1488 C CA . PRO A 1 195 ? 18.497 -36.547 22.372 1.00 57.00 195 PRO A CA 1
ATOM 1489 C C . PRO A 1 195 ? 18.632 -35.814 20.996 1.00 57.00 195 PRO A C 1
ATOM 1491 O O . PRO A 1 195 ? 18.304 -36.392 19.975 1.00 57.00 195 PRO A O 1
ATOM 1494 N N . ALA A 1 196 ? 19.026 -34.555 20.783 1.00 45.66 196 ALA A N 1
ATOM 1495 C CA . ALA A 1 196 ? 19.982 -33.689 21.447 1.00 45.66 196 ALA A CA 1
ATOM 1496 C C . ALA A 1 196 ? 19.760 -32.217 21.039 1.00 45.66 196 ALA A C 1
ATOM 1498 O O . ALA A 1 196 ? 19.368 -31.894 19.919 1.00 45.66 196 ALA A O 1
ATOM 1499 N N . LYS A 1 197 ? 20.077 -31.320 21.976 1.00 51.88 197 LYS A N 1
ATOM 1500 C CA . LYS A 1 197 ? 20.183 -29.870 21.793 1.00 51.88 197 LYS A CA 1
ATOM 1501 C C . LYS A 1 197 ? 21.387 -29.533 20.905 1.00 51.88 197 LYS A C 1
ATOM 1503 O O . LYS A 1 197 ? 22.519 -29.721 21.339 1.00 51.88 197 LYS A O 1
ATOM 1508 N N . ALA A 1 198 ? 21.160 -28.924 19.744 1.00 49.19 198 ALA A N 1
ATOM 1509 C CA . ALA A 1 198 ? 22.195 -28.186 19.021 1.00 49.19 198 ALA A CA 1
ATOM 1510 C C . ALA A 1 198 ? 22.125 -26.705 19.423 1.00 49.19 198 ALA A C 1
ATOM 1512 O O . ALA A 1 198 ? 21.300 -25.931 18.943 1.00 49.19 198 ALA A O 1
ATOM 1513 N N . ARG A 1 199 ? 22.976 -26.327 20.380 1.00 47.50 199 ARG A N 1
ATOM 1514 C CA . ARG A 1 199 ? 23.176 -24.951 20.843 1.00 47.50 199 ARG A CA 1
ATOM 1515 C C . ARG A 1 199 ? 24.202 -24.294 19.919 1.00 47.50 199 ARG A C 1
ATOM 1517 O O . ARG A 1 199 ? 25.397 -24.363 20.190 1.00 47.50 199 ARG A O 1
ATOM 1524 N N . ILE A 1 200 ? 23.752 -23.692 18.821 1.00 55.66 200 ILE A N 1
ATOM 1525 C CA . ILE A 1 200 ? 24.635 -22.901 17.956 1.00 55.66 200 ILE A CA 1
ATOM 1526 C C . ILE A 1 200 ? 24.901 -21.565 18.658 1.00 55.66 200 ILE A C 1
ATOM 1528 O O . ILE A 1 200 ? 24.018 -20.724 18.803 1.00 55.66 200 ILE A O 1
ATOM 1532 N N . ARG A 1 201 ? 26.131 -21.421 19.159 1.00 51.44 201 ARG A N 1
ATOM 1533 C CA . ARG A 1 201 ? 26.734 -20.151 19.564 1.00 51.44 201 ARG A CA 1
ATOM 1534 C C . ARG A 1 201 ? 27.125 -19.401 18.293 1.00 51.44 201 ARG A C 1
ATOM 1536 O O . ARG A 1 201 ? 28.042 -19.840 17.605 1.00 51.44 201 ARG A O 1
ATOM 1543 N N . THR A 1 202 ? 26.483 -18.278 18.002 1.00 56.66 202 THR A N 1
ATOM 1544 C CA . THR A 1 202 ? 27.016 -17.297 17.049 1.00 56.66 202 THR A CA 1
ATOM 1545 C C . THR A 1 202 ? 27.920 -16.304 17.794 1.00 56.66 202 THR A C 1
ATOM 1547 O O . THR A 1 202 ? 27.572 -15.872 18.897 1.00 56.66 202 THR A O 1
ATOM 1550 N N . PRO A 1 203 ? 29.102 -15.980 17.243 1.00 56.34 203 PRO A N 1
ATOM 1551 C CA . PRO A 1 203 ? 30.071 -15.087 17.865 1.00 56.34 203 PRO A CA 1
ATOM 1552 C C . PRO A 1 203 ? 29.616 -13.625 17.802 1.00 56.34 203 PRO A C 1
ATOM 1554 O O . PRO A 1 203 ? 28.972 -13.190 16.849 1.00 56.34 203 PRO A O 1
ATOM 1557 N N . GLY A 1 204 ? 29.964 -12.881 18.853 1.00 44.25 204 GLY A N 1
ATOM 1558 C CA . GLY A 1 204 ? 29.665 -11.464 19.000 1.00 44.25 204 GLY A CA 1
ATOM 1559 C C . GLY A 1 204 ? 30.336 -10.615 17.925 1.00 44.25 204 GLY A C 1
ATOM 1560 O O . GLY A 1 204 ? 31.542 -10.703 17.706 1.00 44.25 204 GLY A O 1
ATOM 1561 N N . TYR A 1 205 ? 29.538 -9.761 17.289 1.00 46.25 205 TYR A N 1
ATOM 1562 C CA . TYR A 1 205 ? 30.027 -8.702 16.421 1.00 46.25 205 TYR A CA 1
ATOM 1563 C C . TYR A 1 205 ? 30.317 -7.471 17.284 1.00 46.25 205 TYR A C 1
ATOM 1565 O O . TYR A 1 205 ? 29.417 -6.757 17.729 1.00 46.25 205 TYR A O 1
ATOM 1573 N N . THR A 1 206 ? 31.596 -7.274 17.592 1.00 54.91 206 THR A N 1
ATOM 1574 C CA . THR A 1 206 ? 32.118 -6.073 18.243 1.00 54.91 206 THR A CA 1
ATOM 1575 C C . THR A 1 206 ? 31.966 -4.871 17.318 1.00 54.91 206 THR A C 1
ATOM 1577 O O . THR A 1 206 ? 32.260 -4.948 16.127 1.00 54.91 206 THR A O 1
ATOM 1580 N N . GLY A 1 207 ? 31.488 -3.764 17.882 1.00 49.69 207 GLY A N 1
ATOM 1581 C CA . GLY A 1 207 ? 31.080 -2.582 17.142 1.00 49.69 207 GLY A CA 1
ATOM 1582 C C . GLY A 1 207 ? 32.183 -1.889 16.345 1.00 49.69 207 GLY A C 1
ATOM 1583 O O . GLY A 1 207 ? 33.360 -1.886 16.700 1.00 49.69 207 GLY A O 1
ATOM 1584 N N . ARG A 1 208 ? 31.741 -1.197 15.295 1.00 49.06 208 ARG A N 1
ATOM 1585 C CA . ARG A 1 208 ? 32.512 -0.169 14.604 1.00 49.06 208 ARG A CA 1
ATOM 1586 C C . ARG A 1 208 ? 31.658 1.093 14.557 1.00 49.06 208 ARG A C 1
ATOM 1588 O O . ARG A 1 208 ? 30.761 1.225 13.732 1.00 49.06 208 ARG A O 1
ATOM 1595 N N . LYS A 1 209 ? 31.901 1.995 15.511 1.00 52.34 209 LYS A N 1
ATOM 1596 C CA . LYS A 1 209 ? 31.373 3.361 15.485 1.00 52.34 209 LYS A CA 1
ATOM 1597 C C . LYS A 1 209 ? 32.140 4.121 14.404 1.00 52.34 209 LYS A C 1
ATOM 1599 O O . LYS A 1 209 ? 33.247 4.582 14.655 1.00 52.34 209 LYS A O 1
ATOM 1604 N N . ASN A 1 210 ? 31.571 4.223 13.208 1.00 53.19 210 ASN A N 1
ATOM 1605 C CA . ASN A 1 210 ? 32.028 5.192 12.219 1.00 53.19 210 ASN A CA 1
ATOM 1606 C C . ASN A 1 210 ? 31.329 6.521 12.513 1.00 53.19 210 ASN A C 1
ATOM 1608 O O . ASN A 1 210 ? 30.252 6.807 12.001 1.00 53.19 210 ASN A O 1
ATOM 1612 N N . THR A 1 211 ? 31.936 7.319 13.384 1.00 56.25 211 THR A N 1
ATOM 1613 C CA . THR A 1 211 ? 31.653 8.750 13.492 1.00 56.25 211 THR A CA 1
ATOM 1614 C C . THR A 1 211 ? 32.195 9.422 12.234 1.00 56.25 211 THR A C 1
ATOM 1616 O O . THR A 1 211 ? 33.402 9.607 12.098 1.00 56.25 211 THR A O 1
ATOM 1619 N N . VAL A 1 212 ? 31.310 9.757 11.296 1.00 60.41 212 VAL A N 1
ATOM 1620 C CA . VAL A 1 212 ? 31.626 10.677 10.199 1.00 60.41 212 VAL A CA 1
ATOM 1621 C C . VAL A 1 212 ? 31.452 12.102 10.740 1.00 60.41 212 VAL A C 1
ATOM 1623 O O . VAL A 1 212 ? 30.382 12.410 11.269 1.00 60.41 212 VAL A O 1
ATOM 1626 N N . PRO A 1 213 ? 32.468 12.978 10.661 1.00 57.25 213 PRO A N 1
ATOM 1627 C CA . PRO A 1 213 ? 32.308 14.374 11.037 1.00 57.25 213 PRO A CA 1
ATOM 1628 C C . PRO A 1 213 ? 31.414 15.078 10.009 1.00 57.25 213 PRO A C 1
ATOM 1630 O O . PRO A 1 213 ? 31.771 15.203 8.839 1.00 57.25 213 PRO A O 1
ATOM 1633 N N . VAL A 1 214 ? 30.242 15.543 10.450 1.00 56.50 214 VAL A N 1
ATOM 1634 C CA . VAL A 1 214 ? 29.399 16.453 9.668 1.00 56.50 214 VAL A CA 1
ATOM 1635 C C . VAL A 1 214 ? 30.090 17.812 9.642 1.00 56.50 214 VAL A C 1
ATOM 1637 O O . VAL A 1 214 ? 30.197 18.497 10.659 1.00 56.50 214 VAL A O 1
ATOM 1640 N N . ALA A 1 215 ? 30.595 18.169 8.463 1.00 55.97 215 ALA A N 1
ATOM 1641 C CA . ALA A 1 215 ? 31.097 19.494 8.152 1.00 55.97 215 ALA A CA 1
ATOM 1642 C C . ALA A 1 215 ? 29.980 20.531 8.348 1.00 55.97 215 ALA A C 1
ATOM 1644 O O . ALA A 1 215 ? 28.849 20.349 7.893 1.00 55.97 215 ALA A O 1
ATOM 1645 N N . GLY A 1 216 ? 30.309 21.601 9.071 1.00 45.91 216 GLY A N 1
ATOM 1646 C CA . GLY A 1 216 ? 29.382 22.657 9.450 1.00 45.91 216 GLY A CA 1
ATOM 1647 C C . GLY A 1 216 ? 28.737 23.326 8.242 1.00 45.91 216 GLY A C 1
ATOM 1648 O O . GLY A 1 216 ? 29.425 23.857 7.372 1.00 45.91 216 GLY A O 1
ATOM 1649 N N . SER A 1 217 ? 27.403 23.339 8.229 1.00 50.00 217 SER A N 1
ATOM 1650 C CA . SER A 1 217 ? 26.641 24.161 7.299 1.00 50.00 217 SER A CA 1
ATOM 1651 C C . SER A 1 217 ? 26.381 25.529 7.923 1.00 50.00 217 SER A C 1
ATOM 1653 O O . SER A 1 217 ? 25.665 25.696 8.912 1.00 50.00 217 SER A O 1
ATOM 1655 N N . ASP A 1 218 ? 27.039 26.488 7.298 1.00 53.25 218 ASP A N 1
ATOM 1656 C CA . ASP A 1 218 ? 27.048 27.924 7.487 1.00 53.25 218 ASP A CA 1
ATOM 1657 C C . ASP A 1 218 ? 25.628 28.524 7.617 1.00 53.25 218 ASP A C 1
ATOM 1659 O O . ASP A 1 218 ? 24.805 28.472 6.697 1.00 53.25 218 ASP A O 1
ATOM 1663 N N . ARG A 1 219 ? 25.319 29.106 8.786 1.00 53.28 219 ARG A N 1
ATOM 1664 C CA . ARG A 1 219 ? 24.074 29.854 9.041 1.00 53.28 219 ARG A CA 1
ATOM 1665 C C . ARG A 1 219 ? 24.147 31.214 8.347 1.00 53.28 219 ARG A C 1
ATOM 1667 O O . ARG A 1 219 ? 24.450 32.234 8.971 1.00 53.28 219 ARG A O 1
ATOM 1674 N N . ARG A 1 220 ? 23.757 31.272 7.074 1.00 59.16 220 ARG A N 1
ATOM 1675 C CA . ARG A 1 220 ? 23.439 32.543 6.411 1.00 59.16 220 ARG A CA 1
ATOM 1676 C C . ARG A 1 220 ? 22.108 33.091 6.949 1.00 59.16 220 ARG A C 1
ATOM 1678 O O . ARG A 1 220 ? 21.026 32.676 6.546 1.00 59.16 220 ARG A O 1
ATOM 1685 N N . LYS A 1 221 ? 22.195 34.033 7.896 1.00 55.69 221 LYS A N 1
ATOM 1686 C CA . LYS A 1 221 ? 21.071 34.861 8.372 1.00 55.69 221 LYS A CA 1
ATOM 1687 C C . LYS A 1 221 ? 20.502 35.677 7.205 1.00 55.69 221 LYS A C 1
ATOM 1689 O O . LYS A 1 221 ? 21.074 36.698 6.830 1.00 55.69 221 LYS A O 1
ATOM 1694 N N . ILE A 1 222 ? 19.354 35.269 6.669 1.00 61.34 222 ILE A N 1
ATOM 1695 C CA . ILE A 1 222 ? 18.552 36.113 5.778 1.00 61.34 222 ILE A CA 1
ATOM 1696 C C . ILE A 1 222 ? 17.806 37.131 6.646 1.00 61.34 222 ILE A C 1
ATOM 1698 O O . ILE A 1 222 ? 16.898 36.806 7.412 1.00 61.34 222 ILE A O 1
ATOM 1702 N N . ARG A 1 223 ? 18.254 38.382 6.554 1.00 58.09 223 ARG A N 1
ATOM 1703 C CA . ARG A 1 223 ? 17.678 39.561 7.199 1.00 58.09 223 ARG A CA 1
ATOM 1704 C C . ARG A 1 223 ? 16.360 39.895 6.485 1.00 58.09 223 ARG A C 1
ATOM 1706 O O . ARG A 1 223 ? 16.375 40.274 5.319 1.00 58.09 223 ARG A O 1
ATOM 1713 N N . LYS A 1 224 ? 15.219 39.730 7.164 1.00 60.69 224 LYS A N 1
ATOM 1714 C CA . LYS A 1 224 ? 13.907 40.179 6.668 1.00 60.69 224 LYS A CA 1
ATOM 1715 C C . LYS A 1 224 ? 13.872 41.711 6.649 1.00 60.69 224 LYS A C 1
ATOM 1717 O O . LYS A 1 224 ? 13.908 42.334 7.708 1.00 60.69 224 LYS A O 1
ATOM 1722 N N . ASN A 1 225 ? 13.780 42.300 5.458 1.00 57.28 225 ASN A N 1
ATOM 1723 C CA . ASN A 1 225 ? 13.380 43.694 5.284 1.00 57.28 225 ASN A CA 1
ATOM 1724 C C . ASN A 1 225 ? 11.861 43.796 5.460 1.00 57.28 225 ASN A C 1
ATOM 1726 O O . ASN A 1 225 ? 11.096 43.172 4.729 1.00 57.28 225 ASN A O 1
ATOM 1730 N N . ARG A 1 226 ? 11.447 44.579 6.455 1.00 58.97 226 ARG A N 1
ATOM 1731 C CA . ARG A 1 226 ? 10.068 45.000 6.703 1.00 58.97 226 ARG A CA 1
ATOM 1732 C C . ARG A 1 226 ? 9.911 46.390 6.074 1.00 58.97 226 ARG A C 1
ATOM 1734 O O . ARG A 1 226 ? 10.616 47.290 6.526 1.00 58.97 226 ARG A O 1
ATOM 1741 N N . PRO A 1 227 ? 9.068 46.600 5.053 1.00 63.75 227 PRO A N 1
ATOM 1742 C CA . PRO A 1 227 ? 8.731 47.952 4.639 1.00 63.75 227 PRO A CA 1
ATOM 1743 C C . PRO A 1 227 ? 7.757 48.566 5.651 1.00 63.75 227 PRO A C 1
ATOM 1745 O O . PRO A 1 227 ? 6.819 47.915 6.115 1.00 63.75 227 PRO A O 1
ATOM 1748 N N . SER A 1 228 ? 8.039 49.813 6.017 1.00 61.06 228 SER A N 1
ATOM 1749 C CA . SER A 1 228 ? 7.150 50.681 6.781 1.00 61.06 228 SER A CA 1
ATOM 1750 C C . SER A 1 228 ? 6.379 51.582 5.821 1.00 61.06 228 SER A C 1
ATOM 1752 O O . SER A 1 228 ? 7.005 52.181 4.948 1.00 61.06 228 SER A O 1
ATOM 1754 N N . LYS A 1 229 ? 5.094 51.759 6.154 1.00 61.16 229 LYS A N 1
ATOM 1755 C CA . LYS A 1 229 ? 4.086 52.691 5.619 1.00 61.16 229 LYS A CA 1
ATOM 1756 C C . LYS A 1 229 ? 3.324 52.234 4.384 1.00 61.16 229 LYS A C 1
ATOM 1758 O O . LYS A 1 229 ? 3.953 52.011 3.333 1.00 61.16 229 LYS A O 1
#

Secondary structure (DSSP, 8-state):
------------SS-SSHHHHHHHHTTSTTS----------B--TT-EEEEEEEEEEE-TT-SS-HHHHHHTTT-EEEE-SSEEEETTEEEE----EEEEE-HHHHHHHHHSS-SGGGT--SSEEEEE-SS-EEEEEETTEEEEEETTEEEEEEE----S------TT--------PPP----------------------PPP--------------------PPPP-